Protein 4CD8 (pdb70)

Nearest PDB structures (foldseek):
  4cd8-assembly1_A  TM=1.003E+00  e=3.237E-70  Alicyclobacillus acidocaldarius
  7dv7-assembly1_A  TM=9.757E-01  e=8.676E-42  Bacillus sp. N16-5
  7dvj-assembly1_A  TM=9.758E-01  e=9.768E-42  Bacillus sp. N16-5
  5ylh-assembly2_B  TM=9.716E-01  e=4.429E-38  Amphibacillus xylanus NBRC 15112
  5yli-assembly2_A  TM=9.722E-01  e=1.632E-37  Amphibacillus xylanus NBRC 15112

Foldseek 3Di:
DQLVPAFFLAAEEAPQAAAPLLVDPLLLVLLVVRLVALGQAYEDHHAWEDADLLALDTHDAPPGHYHLVSVLVSLVSCVVSNHAYEYHYEYAYPVGPGQQPRDYPACDDCPHSHLNVNLVNLLVVQLVVLLSCAVSVHQEYESYAANNVNQVVPVSVLVSLVSSVVRHPHFYEYEHEPVCLQPRDNRVSGQEYEYQNLAALVCQQVCQVVQVVSLVVSVHAYEYLEYFAWQFPPGSRPRVDFPDDGDRHLVSRLSNLVSNLVRHDPDSSYRYDHYDHGHSRHDPLVCVSVGGGRDCRNGVNSVVSSVSSVVSD

Sequence (313 aa):
SAAFDLGFIRGMTFGFVGQHGTWGTDEARASMRALAEQPFNWVTLAFAGLMEHHPGDPAIAYGPPVTVSDDEIASMAELAHALGLKVCLKPTVNCRDGTWRGEIRFEKEHGPDLEESWEAWFGSYSDMMAHYAHVAKRTGCEMFCVVGCEMTTAEPHEEAMWRETIARVRTEYDGLVTYNCNHGREEHVRFWDAVDLISSSAYYPIDRWRDRVPVLREVAEAHEKPLFFMEVGCPSRRSGSGACPWDYRHPGAVCLDEQARFYEAMFAAMPDEPWFKGYMLWEWPWKLYPREAASEDGSYCIYGKPAEDVVARAFSAIA

CATH classification: 3.20.20.80

Organism: NCBI:txid405212

Secondary structure (DSSP, 8-state):
--TT-PPEEEEEESTT-BTTSTTSHHHHHHHHHHHTSS-SEEEEEEEEEESSTT---EE-STTTBPPHHHHHHHHHHHHHTT-EEEEEEEEEETT---GGG---SBS--TTSSBHHHHHHHHHHHHHHHHHHHHHTT-SEEEEEES-TTTTT-HHHHHHHHHHHHHH--SEEEEEEETT-TTT-S-GGGSSEEEEE----GGGHHHHHHHHHHHHHHHTS-EEEEEE---SBTTGGGSTT-TT----B-HHHHHHHHHHHHHHS---TTEEEEEEEEE-SSPPPGGGGGG--SS--TTSHHHHHHHHHHHHH-

B-factor: mean 22.51, std 8.27, range [10.95, 76.87]

Structure (mmCIF, N/CA/C/O backbone):
data_4CD8
#
_entry.id   4CD8
#
_cell.length_a   43.820
_cell.length_b   75.890
_cell.length_c   91.480
_cell.angle_alpha   90.00
_cell.angle_beta   90.00
_cell.angle_gamma   90.00
#
_symmetry.space_group_name_H-M   'P 21 21 21'
#
loop_
_entity.id
_entity.type
_entity.pdbx_description
1 polymer ENDO-BETA-1,4-MANNANASE
2 non-polymer (5R,6R,7S,8R)-5-(HYDROXYMETHYL)-5,6,7,8-TETRAHYDROIMIDAZO[1,2-A]PYRIDINE-6,7,8-TRIOL
3 non-polymer beta-D-mannopyranose
4 water water
#
loop_
_atom_site.group_PDB
_atom_site.id
_atom_site.type_symbol
_atom_site.label_atom_id
_atom_site.label_alt_id
_atom_site.label_comp_id
_atom_site.label_asym_id
_atom_site.label_entity_id
_atom_site.label_seq_id
_atom_site.pdbx_PDB_ins_code
_atom_site.Cartn_x
_atom_site.Cartn_y
_atom_site.Cartn_z
_atom_site.occupancy
_atom_site.B_iso_or_equiv
_atom_site.auth_seq_id
_atom_site.auth_comp_id
_atom_site.auth_asym_id
_atom_site.auth_atom_id
_atom_site.pdbx_PDB_model_num
ATOM 1 N N . SER A 1 6 ? -12.417 -12.119 -22.592 1.00 37.60 6 SER A N 1
ATOM 2 C CA . SER A 1 6 ? -11.282 -11.895 -21.641 1.00 44.10 6 SER A CA 1
ATOM 3 C C . SER A 1 6 ? -9.993 -12.370 -22.291 1.00 45.57 6 SER A C 1
ATOM 4 O O . SER A 1 6 ? -9.140 -11.564 -22.679 1.00 37.05 6 SER A O 1
ATOM 7 N N A ALA A 1 7 ? -9.874 -13.699 -22.384 0.50 50.75 7 ALA A N 1
ATOM 8 N N B ALA A 1 7 ? -9.865 -13.688 -22.424 0.50 54.97 7 ALA A N 1
ATOM 9 C CA A ALA A 1 7 ? -8.757 -14.372 -23.030 0.50 37.52 7 ALA A CA 1
ATOM 10 C CA B ALA A 1 7 ? -8.711 -14.285 -23.064 0.50 45.82 7 ALA A CA 1
ATOM 11 C C A ALA A 1 7 ? -9.015 -14.482 -24.523 0.50 30.18 7 ALA A C 1
ATOM 12 C C B ALA A 1 7 ? -9.087 -14.985 -24.359 0.50 46.07 7 ALA A C 1
ATOM 13 O O A ALA A 1 7 ? -8.118 -14.274 -25.326 0.50 24.64 7 ALA A O 1
ATOM 14 O O B ALA A 1 7 ? -8.351 -15.841 -24.805 0.50 59.04 7 ALA A O 1
ATOM 17 N N . PHE A 1 8 ? -10.260 -14.716 -24.912 1.00 44.76 8 PHE A N 1
ATOM 18 C CA . PHE A 1 8 ? -10.531 -15.062 -26.304 1.00 47.86 8 PHE A CA 1
ATOM 19 C C . PHE A 1 8 ? -10.295 -13.832 -27.194 1.00 48.59 8 PHE A C 1
ATOM 20 O O . PHE A 1 8 ? -9.764 -13.959 -28.302 1.00 53.56 8 PHE A O 1
ATOM 22 N N . ASP A 1 9 ? -10.648 -12.648 -26.681 1.00 44.58 9 ASP A N 1
ATOM 23 C CA . ASP A 1 9 ? -10.480 -11.387 -27.413 1.00 37.27 9 ASP A CA 1
ATOM 24 C C . ASP A 1 9 ? -9.407 -10.489 -26.799 1.00 34.10 9 ASP A C 1
ATOM 25 O O . ASP A 1 9 ? -9.366 -9.284 -27.033 1.00 28.50 9 ASP A O 1
ATOM 30 N N . LEU A 1 10 ? -8.544 -11.084 -25.989 1.00 28.29 10 LEU A N 1
ATOM 31 C CA . LEU A 1 10 ? -7.271 -10.439 -25.666 1.00 27.91 10 LEU A CA 1
ATOM 32 C C . LEU A 1 10 ? -6.672 -9.915 -26.960 1.00 22.66 10 LEU A C 1
ATOM 33 O O . LEU A 1 10 ? -6.659 -10.633 -27.961 1.00 24.22 10 LEU A O 1
ATOM 38 N N . GLY A 1 11 ? -6.137 -8.687 -26.930 1.00 18.14 11 GLY A N 1
ATOM 39 C CA . GLY A 1 11 ? -5.449 -8.159 -28.087 1.00 19.69 11 GLY A CA 1
ATOM 40 C C . GLY A 1 11 ? -4.160 -8.935 -28.364 1.00 20.16 11 GLY A C 1
ATOM 41 O O . GLY A 1 11 ? -3.462 -9.359 -27.459 1.00 19.95 11 GLY A O 1
ATOM 42 N N . PHE A 1 12 ? -3.848 -9.094 -29.626 1.00 18.60 12 PHE A N 1
ATOM 43 C CA . PHE A 1 12 ? -2.673 -9.854 -30.048 1.00 20.42 12 PHE A CA 1
ATOM 44 C C . PHE A 1 12 ? -1.461 -9.269 -29.392 1.00 17.03 12 PHE A C 1
ATOM 45 O O . PHE A 1 12 ? -1.310 -8.044 -29.373 1.00 20.04 12 PHE A O 1
ATOM 53 N N . ILE A 1 13 ? -0.620 -10.151 -28.821 1.00 18.46 13 ILE A N 1
ATOM 54 C CA . ILE A 1 13 ? 0.510 -9.749 -27.993 1.00 16.66 13 ILE A CA 1
ATOM 55 C C . ILE A 1 13 ? 1.752 -9.493 -28.851 1.00 16.09 13 ILE A C 1
ATOM 56 O O . ILE A 1 13 ? 2.192 -10.364 -29.627 1.00 16.92 13 ILE A O 1
ATOM 61 N N . ARG A 1 14 ? 2.242 -8.263 -28.712 1.00 16.38 14 ARG A N 1
ATOM 62 C CA . ARG A 1 14 ? 3.467 -7.801 -29.326 1.00 15.86 14 ARG A CA 1
ATOM 63 C C . ARG A 1 14 ? 4.377 -7.392 -28.172 1.00 13.56 14 ARG A C 1
ATOM 64 O O . ARG A 1 14 ? 4.351 -6.239 -27.745 1.00 15.48 14 ARG A O 1
ATOM 72 N N . GLY A 1 15 ? 5.134 -8.353 -27.625 1.00 15.13 15 GLY A N 1
ATOM 73 C CA . GLY A 1 15 ? 5.744 -8.123 -26.330 1.00 14.60 15 GLY A CA 1
ATOM 74 C C . GLY A 1 15 ? 7.219 -8.365 -26.281 1.00 15.01 15 GLY A C 1
ATOM 75 O O . GLY A 1 15 ? 7.791 -8.919 -27.204 1.00 16.92 15 GLY A O 1
ATOM 76 N N . MET A 1 16 ? 7.791 -7.974 -25.144 1.00 14.95 16 MET A N 1
ATOM 77 C CA . MET A 1 16 ? 9.215 -8.081 -24.932 1.00 14.99 16 MET A CA 1
ATOM 78 C C . MET A 1 16 ? 9.482 -8.358 -23.475 1.00 14.28 16 MET A C 1
ATOM 79 O O . MET A 1 16 ? 8.918 -7.713 -22.601 1.00 15.81 16 MET A O 1
ATOM 84 N N . THR A 1 17 ? 10.362 -9.312 -23.216 1.00 13.83 17 THR A N 1
ATOM 85 C CA . THR A 1 17 ? 10.786 -9.587 -21.859 1.00 13.97 17 THR A CA 1
ATOM 86 C C . THR A 1 17 ? 11.933 -8.648 -21.477 1.00 13.75 17 THR A C 1
ATOM 87 O O . THR A 1 17 ? 12.857 -8.448 -22.271 1.00 16.94 17 THR A O 1
ATOM 91 N N . PHE A 1 18 ? 11.859 -8.134 -20.259 1.00 13.91 18 PHE A N 1
ATOM 92 C CA . PHE A 1 18 ? 12.745 -7.104 -19.733 1.00 14.90 18 PHE A CA 1
ATOM 93 C C . PHE A 1 18 ? 13.408 -7.514 -18.432 1.00 15.74 18 PHE A C 1
ATOM 94 O O . PHE A 1 18 ? 12.772 -7.993 -17.497 1.00 14.65 18 PHE A O 1
ATOM 102 N N . GLY A 1 19 ? 14.725 -7.318 -18.371 1.00 17.44 19 GLY A N 1
ATOM 103 C CA . GLY A 1 19 ? 15.418 -7.231 -17.079 1.00 18.15 19 GLY A CA 1
ATOM 104 C C . GLY A 1 19 ? 15.884 -8.510 -16.418 1.00 17.22 19 GLY A C 1
ATOM 105 O O . GLY A 1 19 ? 16.363 -8.482 -15.271 1.00 17.77 19 GLY A O 1
ATOM 106 N N . PHE A 1 20 ? 15.755 -9.636 -17.107 1.00 16.01 20 PHE A N 1
ATOM 107 C CA . PHE A 1 20 ? 16.207 -10.940 -16.549 1.00 16.90 20 PHE A CA 1
ATOM 108 C C . PHE A 1 20 ? 17.712 -10.861 -16.291 1.00 18.57 20 PHE A C 1
ATOM 109 O O . PHE A 1 20 ? 18.429 -10.290 -17.101 1.00 18.39 20 PHE A O 1
ATOM 117 N N . VAL A 1 21 ? 18.210 -11.422 -15.198 1.00 17.33 21 VAL A N 1
ATOM 118 C CA . VAL A 1 21 ? 17.569 -12.265 -14.178 1.00 18.87 21 VAL A CA 1
ATOM 119 C C . VAL A 1 21 ? 16.991 -11.501 -13.004 1.00 17.03 21 VAL A C 1
ATOM 120 O O . VAL A 1 21 ? 16.591 -12.102 -11.993 1.00 17.58 21 VAL A O 1
ATOM 124 N N . GLY A 1 22 ? 16.962 -10.188 -13.103 1.00 19.25 22 GLY A N 1
ATOM 125 C CA . GLY A 1 22 ? 16.431 -9.371 -12.049 1.00 19.17 22 GLY A CA 1
ATOM 126 C C . GLY A 1 22 ? 17.202 -9.485 -10.758 1.00 19.15 22 GLY A C 1
ATOM 127 O O . GLY A 1 22 ? 16.633 -9.732 -9.684 1.00 18.41 22 GLY A O 1
ATOM 128 N N . GLN A 1 23 ? 18.513 -9.284 -10.866 1.00 20.81 23 GLN A N 1
ATOM 129 C CA . GLN A 1 23 ? 19.365 -9.222 -9.700 1.00 20.66 23 GLN A CA 1
ATOM 130 C C . GLN A 1 23 ? 19.018 -7.994 -8.912 1.00 17.09 23 GLN A C 1
ATOM 131 O O . GLN A 1 23 ? 18.695 -6.922 -9.489 1.00 20.84 23 GLN A O 1
ATOM 137 N N . HIS A 1 24 ? 19.101 -8.143 -7.590 1.00 19.22 24 HIS A N 1
ATOM 138 C CA . HIS A 1 24 ? 18.792 -7.080 -6.670 1.00 19.85 24 HIS A CA 1
ATOM 139 C C . HIS A 1 24 ? 19.470 -5.767 -7.060 1.00 20.31 24 HIS A C 1
ATOM 140 O O . HIS A 1 24 ? 20.690 -5.720 -7.277 1.00 22.26 24 HIS A O 1
ATOM 147 N N . GLY A 1 25 ? 18.679 -4.699 -7.074 1.00 22.12 25 GLY A N 1
ATOM 148 C CA . GLY A 1 25 ? 19.153 -3.334 -7.363 1.00 19.17 25 GLY A CA 1
ATOM 149 C C . GLY A 1 25 ? 19.246 -2.954 -8.826 1.00 21.63 25 GLY A C 1
ATOM 150 O O . GLY A 1 25 ? 19.360 -1.785 -9.136 1.00 23.69 25 GLY A O 1
ATOM 151 N N . THR A 1 26 ? 19.231 -3.919 -9.737 1.00 18.61 26 THR A N 1
ATOM 152 C CA . THR A 1 26 ? 19.469 -3.581 -11.137 1.00 18.51 26 THR A CA 1
ATOM 153 C C . THR A 1 26 ? 18.326 -2.800 -11.800 1.0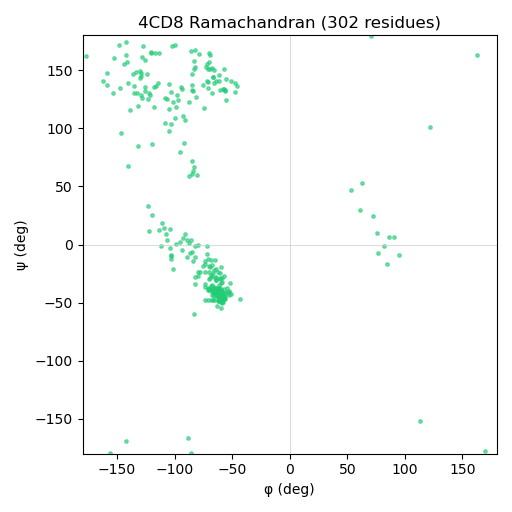0 21.37 26 THR A C 1
ATOM 154 O O . THR A 1 26 ? 18.555 -2.017 -12.722 1.00 24.20 26 THR A O 1
ATOM 158 N N . TRP A 1 27 ? 17.105 -3.023 -11.339 1.00 20.21 27 TRP A N 1
ATOM 159 C CA . TRP A 1 27 ? 15.962 -2.333 -11.931 1.00 19.96 27 TRP A CA 1
ATOM 160 C C . TRP A 1 27 ? 15.716 -0.922 -11.362 1.00 19.00 27 TRP A C 1
ATOM 161 O O . TRP A 1 27 ? 14.998 -0.115 -11.955 1.00 19.66 27 TRP A O 1
ATOM 172 N N . GLY A 1 28 ? 16.353 -0.613 -10.234 1.00 16.38 28 GLY A N 1
ATOM 173 C CA . GLY A 1 28 ? 16.284 0.730 -9.690 1.00 22.12 28 GLY A CA 1
ATOM 174 C C . GLY A 1 28 ? 17.319 1.697 -10.252 1.00 21.22 28 GLY A C 1
ATOM 175 O O . GLY A 1 28 ? 17.376 2.820 -9.863 1.00 34.58 28 GLY A O 1
ATOM 176 N N . THR A 1 29 ? 18.103 1.256 -11.216 1.00 22.50 29 THR A N 1
ATOM 177 C CA . THR A 1 29 ? 19.126 2.087 -11.796 1.00 21.32 29 THR A CA 1
ATOM 178 C C . THR A 1 29 ? 18.569 3.009 -12.892 1.00 24.57 29 THR A C 1
ATOM 179 O O . THR A 1 29 ? 17.532 2.755 -13.496 1.00 21.41 29 THR A O 1
ATOM 183 N N . ASP A 1 30 ? 19.322 4.084 -13.135 1.00 22.77 30 ASP A N 1
ATOM 184 C CA . ASP A 1 30 ? 19.066 4.997 -14.244 1.00 30.38 30 ASP A CA 1
ATOM 185 C C . ASP A 1 30 ? 19.084 4.247 -15.557 1.00 25.25 30 ASP A C 1
ATOM 186 O O . ASP A 1 30 ? 18.288 4.532 -16.442 1.00 25.51 30 ASP A O 1
ATOM 191 N N . GLU A 1 31 ? 19.998 3.283 -15.652 1.00 20.75 31 GLU A N 1
ATOM 192 C CA . GLU A 1 31 ? 20.174 2.493 -16.863 1.00 28.80 31 GLU A CA 1
ATOM 193 C C . GLU A 1 31 ? 18.899 1.736 -17.163 1.00 22.86 31 GLU A C 1
ATOM 194 O O . GLU A 1 31 ? 18.430 1.717 -18.307 1.00 22.23 31 GLU A O 1
ATOM 200 N N . ALA A 1 32 ? 18.346 1.120 -16.129 1.00 22.37 32 ALA A N 1
ATOM 201 C CA . ALA A 1 32 ? 17.104 0.327 -16.275 1.00 18.40 32 ALA A CA 1
ATOM 202 C C . ALA A 1 32 ? 15.955 1.192 -16.774 1.00 20.93 32 ALA A C 1
ATOM 203 O O . ALA A 1 32 ? 15.212 0.780 -17.650 1.00 19.19 32 ALA A O 1
ATOM 205 N N . ARG A 1 33 ? 15.835 2.382 -16.219 1.00 19.69 33 ARG A N 1
ATOM 206 C CA . ARG A 1 33 ? 14.762 3.296 -16.605 1.00 23.92 33 ARG A CA 1
ATOM 207 C C . ARG A 1 33 ? 14.945 3.762 -18.020 1.00 19.17 33 ARG A C 1
ATOM 208 O O . ARG A 1 33 ? 13.996 3.793 -18.779 1.00 21.08 33 ARG A O 1
ATOM 216 N N . ALA A 1 34 ? 16.179 4.040 -18.432 1.00 20.99 34 ALA A N 1
ATOM 217 C CA . ALA A 1 34 ? 16.438 4.390 -19.805 1.00 19.48 34 ALA A CA 1
ATOM 218 C C . ALA A 1 34 ? 16.151 3.223 -20.760 1.00 16.48 34 ALA A C 1
ATOM 219 O O . ALA A 1 34 ? 15.599 3.413 -21.860 1.00 19.83 34 ALA A O 1
ATOM 221 N N . SER A 1 35 ? 16.518 2.016 -20.353 1.00 17.74 35 SER A N 1
ATOM 222 C CA . SER A 1 35 ? 16.313 0.848 -21.189 1.00 19.33 35 SER A CA 1
ATOM 223 C C . SER A 1 35 ? 14.833 0.614 -21.412 1.00 18.71 35 SER A C 1
ATOM 224 O O . SER A 1 35 ? 14.405 0.332 -22.541 1.00 17.78 35 SER A O 1
ATOM 227 N N . MET A 1 36 ? 14.069 0.749 -20.336 1.00 15.70 36 MET A N 1
ATOM 228 C CA . MET A 1 36 ? 12.584 0.619 -20.427 1.00 17.28 36 MET A CA 1
ATOM 229 C C . MET A 1 36 ? 11.978 1.655 -21.352 1.00 15.88 36 MET A C 1
ATOM 230 O O . MET A 1 36 ? 11.060 1.327 -22.136 1.00 16.47 36 MET A O 1
ATOM 235 N N . ARG A 1 37 ? 12.434 2.903 -21.249 1.00 17.86 37 ARG A N 1
ATOM 236 C CA . ARG A 1 37 ? 11.969 3.925 -22.166 1.00 17.73 37 ARG A CA 1
ATOM 237 C C . ARG A 1 37 ? 12.259 3.555 -23.648 1.00 18.43 37 ARG A C 1
ATOM 238 O O . ARG A 1 37 ? 11.387 3.716 -24.517 1.00 20.10 37 ARG A O 1
ATOM 246 N N . ALA A 1 38 ? 13.452 3.019 -23.934 1.00 18.73 38 ALA A N 1
ATOM 247 C CA . ALA A 1 38 ? 13.742 2.570 -25.286 1.00 17.85 38 ALA A CA 1
ATOM 248 C C . ALA A 1 38 ? 12.842 1.424 -25.695 1.00 16.37 38 ALA A C 1
ATOM 249 O O . ALA A 1 38 ? 12.311 1.371 -26.832 1.00 18.39 38 ALA A O 1
ATOM 251 N N . LEU A 1 39 ? 12.618 0.498 -24.776 1.00 17.23 39 LEU A N 1
ATOM 252 C CA . LEU A 1 39 ? 11.729 -0.634 -25.069 1.00 17.82 39 LEU A CA 1
ATOM 253 C C . LEU A 1 39 ? 10.346 -0.114 -25.487 1.00 17.05 39 LEU A C 1
ATOM 254 O O . LEU A 1 39 ? 9.768 -0.615 -26.452 1.00 17.37 39 LEU A O 1
ATOM 259 N N . ALA A 1 40 ? 9.832 0.883 -24.762 1.00 16.99 40 ALA A N 1
ATOM 260 C CA . ALA A 1 40 ? 8.465 1.376 -25.032 1.00 18.76 40 ALA A CA 1
ATOM 261 C C . ALA A 1 40 ? 8.361 2.167 -26.355 1.00 18.62 40 ALA A C 1
ATOM 262 O O . ALA A 1 40 ? 7.242 2.409 -26.853 1.00 22.38 40 ALA A O 1
ATOM 264 N N . GLU A 1 41 ? 9.499 2.535 -26.964 1.00 19.33 41 GLU A N 1
ATOM 265 C CA . GLU A 1 41 ? 9.460 3.163 -28.282 1.00 26.04 41 GLU A CA 1
ATOM 266 C C . GLU A 1 41 ? 9.338 2.171 -29.460 1.00 20.30 41 GLU A C 1
ATOM 267 O O . GLU A 1 41 ? 9.098 2.584 -30.600 1.00 23.05 41 GLU A O 1
ATOM 273 N N . GLN A 1 42 ? 9.498 0.882 -29.167 1.00 17.75 42 GLN A N 1
ATOM 274 C CA . GLN A 1 42 ? 9.310 -0.189 -30.131 1.00 19.76 42 GLN A CA 1
ATOM 275 C C . GLN A 1 42 ? 7.819 -0.421 -30.267 1.00 19.23 42 GLN A C 1
ATOM 276 O O . GLN A 1 42 ? 7.063 0.006 -29.390 1.00 20.01 42 GLN A O 1
ATOM 282 N N . PRO A 1 43 ? 7.403 -1.124 -31.315 1.00 18.35 43 PRO A N 1
ATOM 283 C CA . PRO A 1 43 ? 5.951 -1.387 -31.547 1.00 20.22 43 PRO A CA 1
ATOM 284 C C . PRO A 1 43 ? 5.427 -2.551 -30.680 1.00 18.25 43 PRO A C 1
ATOM 285 O O . PRO A 1 43 ? 4.891 -3.562 -31.171 1.00 20.35 43 PRO A O 1
ATOM 289 N N . PHE A 1 44 ? 5.551 -2.358 -29.371 1.00 17.50 44 PHE A N 1
ATOM 290 C CA . PHE A 1 44 ? 5.163 -3.363 -28.395 1.00 18.64 44 PHE A CA 1
ATOM 291 C C . PHE A 1 44 ? 4.001 -2.860 -27.572 1.00 16.19 44 PHE A C 1
ATOM 292 O O . PHE A 1 44 ? 3.955 -1.699 -27.198 1.00 18.62 44 PHE A O 1
ATOM 300 N N . ASN A 1 45 ? 3.061 -3.755 -27.314 1.00 16.41 45 ASN A N 1
ATOM 301 C CA . ASN A 1 45 ? 1.999 -3.450 -26.391 1.00 15.54 45 ASN A CA 1
ATOM 302 C C . ASN A 1 45 ? 2.149 -4.096 -25.007 1.00 15.72 45 ASN A C 1
ATOM 303 O O . ASN A 1 45 ? 1.416 -3.743 -24.080 1.00 16.10 45 ASN A O 1
ATOM 308 N N . TRP A 1 46 ? 3.125 -5.004 -24.858 1.00 15.99 46 TRP A N 1
ATOM 309 C CA . TRP A 1 46 ? 3.358 -5.731 -23.616 1.00 14.67 46 TRP A CA 1
ATOM 310 C C . TRP A 1 46 ? 4.861 -5.730 -23.267 1.00 13.82 46 TRP A C 1
ATOM 311 O O . TRP A 1 46 ? 5.720 -5.819 -24.136 1.00 15.63 46 TRP A O 1
ATOM 322 N N . VAL A 1 47 ? 5.126 -5.750 -21.973 1.00 13.67 47 VAL A N 1
ATOM 323 C CA . VAL A 1 47 ? 6.456 -6.083 -21.431 1.00 11.32 47 VAL A CA 1
ATOM 324 C C . VAL A 1 47 ? 6.277 -7.137 -20.364 1.00 13.99 47 VAL A C 1
ATOM 325 O O . VAL A 1 47 ? 5.288 -7.091 -19.614 1.00 14.78 47 VAL A O 1
ATOM 329 N N . THR A 1 48 ? 7.224 -8.075 -20.273 1.00 14.36 48 THR A N 1
ATOM 330 C CA . THR A 1 48 ? 7.250 -9.011 -19.191 1.00 14.20 48 THR A CA 1
ATOM 331 C C . THR A 1 48 ? 8.408 -8.654 -18.278 1.00 11.88 48 THR A C 1
ATOM 332 O O . THR A 1 48 ? 9.588 -8.532 -18.755 1.00 13.98 48 THR A O 1
ATOM 336 N N . LEU A 1 49 ? 8.121 -8.475 -17.006 1.00 12.11 49 LEU A N 1
ATOM 337 C CA . LEU A 1 49 ? 9.178 -8.250 -16.016 1.00 11.71 49 LEU A CA 1
ATOM 338 C C . LEU A 1 49 ? 9.517 -9.621 -15.471 1.00 13.41 49 LEU A C 1
ATOM 339 O O . LEU A 1 49 ? 8.747 -10.219 -14.726 1.00 13.38 49 LEU A O 1
ATOM 344 N N . ALA A 1 50 ? 10.727 -10.102 -15.811 1.00 16.03 50 ALA A N 1
ATOM 345 C CA . ALA A 1 50 ? 11.126 -11.456 -15.490 1.00 14.60 50 ALA A CA 1
ATOM 346 C C . ALA A 1 50 ? 12.303 -11.433 -14.541 1.00 15.48 50 ALA A C 1
ATOM 347 O O . ALA A 1 50 ? 13.263 -10.693 -14.772 1.00 16.24 50 ALA A O 1
ATOM 349 N N . PHE A 1 51 ? 12.241 -12.301 -13.535 1.00 14.35 51 PHE A N 1
ATOM 350 C CA . PHE A 1 51 ? 13.348 -12.440 -12.599 1.00 13.11 51 PHE A CA 1
ATOM 351 C C . PHE A 1 51 ? 13.387 -13.818 -11.999 1.00 16.44 51 PHE A C 1
ATOM 352 O O . PHE A 1 51 ? 12.420 -14.530 -12.037 1.00 15.77 51 PHE A O 1
ATOM 360 N N . ALA A 1 52 ? 14.542 -14.203 -11.460 1.00 16.87 52 ALA A N 1
ATOM 361 C CA . ALA A 1 52 ? 14.734 -15.542 -10.910 1.00 16.98 52 ALA A CA 1
ATOM 362 C C . ALA A 1 52 ? 15.172 -15.554 -9.480 1.00 18.77 52 ALA A C 1
ATOM 363 O O . ALA A 1 52 ? 16.198 -14.951 -9.131 1.00 19.82 52 ALA A O 1
ATOM 365 N N . GLY A 1 53 ? 14.407 -16.258 -8.663 1.00 15.48 53 GLY A N 1
ATOM 366 C CA . GLY A 1 53 ? 14.874 -16.739 -7.378 1.00 17.86 53 GLY A CA 1
ATOM 367 C C . GLY A 1 53 ? 15.895 -17.838 -7.580 1.00 17.19 53 GLY A C 1
ATOM 368 O O . GLY A 1 53 ? 16.049 -18.351 -8.689 1.00 19.87 53 GLY A O 1
ATOM 369 N N . LEU A 1 54 ? 16.635 -18.167 -6.520 1.00 19.74 54 LEU A N 1
ATOM 370 C CA . LEU A 1 54 ? 17.722 -19.127 -6.638 1.00 18.89 54 LEU A CA 1
ATOM 371 C C . LEU A 1 54 ? 17.546 -20.310 -5.702 1.00 16.61 54 LEU A C 1
ATOM 372 O O . LEU A 1 54 ? 17.318 -20.159 -4.500 1.00 19.35 54 LEU A O 1
ATOM 377 N N . MET A 1 55 ? 17.692 -21.484 -6.289 1.00 17.31 55 MET A N 1
ATOM 378 C CA . MET A 1 55 ? 17.765 -22.708 -5.560 1.00 20.17 55 MET A CA 1
ATOM 379 C C . MET A 1 55 ? 19.204 -23.032 -5.338 1.00 21.60 55 MET A C 1
ATOM 380 O O . MET A 1 55 ? 20.027 -22.936 -6.248 1.00 21.49 55 MET A O 1
ATOM 385 N N . GLU A 1 56 ? 19.459 -23.435 -4.114 1.00 25.45 56 GLU A N 1
ATOM 386 C CA . GLU A 1 56 ? 20.756 -23.820 -3.667 1.00 28.88 56 GLU A CA 1
ATOM 387 C C . GLU A 1 56 ? 21.242 -25.047 -4.488 1.00 24.81 56 GLU A C 1
ATOM 388 O O . GLU A 1 56 ? 22.376 -25.080 -4.949 1.00 48.26 56 GLU A O 1
ATOM 394 N N A HIS A 1 57 ? 20.387 -26.026 -4.741 0.50 28.90 57 HIS A N 1
ATOM 395 N N B HIS A 1 57 ? 20.319 -26.015 -4.641 0.50 33.20 57 HIS A N 1
ATOM 396 C CA A HIS A 1 57 ? 20.752 -27.106 -5.653 0.50 24.71 57 HIS A CA 1
ATOM 397 C CA B HIS A 1 57 ? 20.572 -27.344 -5.205 0.50 23.23 57 HIS A CA 1
ATOM 398 C C A HIS A 1 57 ? 19.419 -27.641 -6.131 0.50 21.42 57 HIS A C 1
ATOM 399 C C B HIS A 1 57 ? 19.305 -27.807 -5.981 0.50 20.34 57 HIS A C 1
ATOM 400 O O A HIS A 1 57 ? 18.379 -27.291 -5.580 0.50 24.19 57 HIS A O 1
ATOM 401 O O B HIS A 1 57 ? 18.197 -27.577 -5.495 0.50 22.29 57 HIS A O 1
ATOM 414 N N . PRO A 1 58 ? 19.445 -28.484 -7.155 1.00 20.79 58 PRO A N 1
ATOM 415 C CA . PRO A 1 58 ? 18.214 -28.921 -7.845 1.00 18.57 58 PRO A CA 1
ATOM 416 C C . PRO A 1 58 ? 17.403 -29.978 -7.103 1.00 18.97 58 PRO A C 1
ATOM 417 O O . PRO A 1 58 ? 16.249 -30.195 -7.460 1.00 18.22 58 PRO A O 1
ATOM 421 N N . GLY A 1 59 ? 17.963 -30.572 -6.058 1.00 18.38 59 GLY A N 1
ATOM 422 C CA . GLY A 1 59 ? 17.269 -31.460 -5.148 1.00 17.00 59 GLY A CA 1
ATOM 423 C C . GLY A 1 59 ? 17.038 -30.888 -3.759 1.00 17.48 59 GLY A C 1
ATOM 424 O O . GLY A 1 59 ? 16.693 -31.631 -2.847 1.00 19.82 59 GLY A O 1
ATOM 425 N N . ASP A 1 60 ? 17.225 -29.569 -3.604 1.00 19.20 60 ASP A N 1
ATOM 426 C CA . ASP A 1 60 ? 16.956 -28.858 -2.331 1.00 19.62 60 ASP A CA 1
ATOM 427 C C . ASP A 1 60 ? 15.660 -28.012 -2.491 1.00 18.21 60 ASP A C 1
ATOM 428 O O . ASP A 1 60 ? 15.527 -27.247 -3.441 1.00 18.22 60 ASP A O 1
ATOM 433 N N . PRO A 1 61 ? 14.672 -28.201 -1.590 1.00 18.36 61 PRO A N 1
ATOM 434 C CA . PRO A 1 61 ? 13.424 -27.455 -1.784 1.00 18.48 61 PRO A CA 1
ATOM 435 C C . PRO A 1 61 ? 13.487 -25.947 -1.502 1.00 18.06 61 PRO A C 1
ATOM 436 O O . PRO A 1 61 ? 12.512 -25.226 -1.740 1.00 23.10 61 PRO A O 1
ATOM 440 N N . ALA A 1 62 ? 14.605 -25.471 -0.958 1.00 18.39 62 ALA A N 1
ATOM 441 C CA . ALA A 1 62 ? 14.754 -24.065 -0.602 1.00 17.82 62 ALA A CA 1
ATOM 442 C C . ALA A 1 62 ? 14.868 -23.197 -1.821 1.00 16.37 62 ALA A C 1
ATOM 443 O O . ALA A 1 62 ? 15.570 -23.537 -2.769 1.00 20.40 62 ALA A O 1
ATOM 445 N N . ILE A 1 63 ? 14.212 -22.045 -1.764 1.00 17.49 63 ILE A N 1
ATOM 446 C CA . ILE A 1 63 ? 14.301 -21.013 -2.773 1.00 16.91 63 ILE A CA 1
ATOM 447 C C . ILE A 1 63 ? 14.612 -19.645 -2.138 1.00 17.00 63 ILE A C 1
ATOM 448 O O . ILE A 1 63 ? 13.947 -19.180 -1.198 1.00 18.95 63 ILE A O 1
ATOM 453 N N . ALA A 1 64 ? 15.637 -19.002 -2.686 1.00 17.59 64 ALA A N 1
ATOM 454 C CA . ALA A 1 64 ? 16.046 -17.671 -2.254 1.00 18.40 64 ALA A CA 1
ATOM 455 C C . ALA A 1 64 ? 15.492 -16.627 -3.197 1.00 19.04 64 ALA A C 1
ATOM 456 O O . ALA A 1 64 ? 15.803 -16.609 -4.385 1.00 20.70 64 ALA A O 1
ATOM 458 N N . TYR A 1 65 ? 14.660 -15.740 -2.667 1.00 19.94 65 TYR A N 1
ATOM 459 C CA . TYR A 1 65 ? 14.157 -14.621 -3.458 1.00 18.58 65 TYR A CA 1
ATOM 460 C C . TYR A 1 65 ? 13.915 -13.401 -2.580 1.00 18.40 65 TYR A C 1
ATOM 461 O O . TYR A 1 65 ? 13.976 -13.491 -1.341 1.00 21.66 65 TYR A O 1
ATOM 470 N N . GLY A 1 66 ? 13.618 -12.279 -3.224 1.00 20.03 66 GLY A N 1
ATOM 471 C CA . GLY A 1 66 ? 13.662 -10.997 -2.565 1.00 15.73 66 GLY A CA 1
ATOM 472 C C . GLY A 1 66 ? 15.115 -10.614 -2.290 1.00 20.53 66 GLY A C 1
ATOM 473 O O . GLY A 1 66 ? 16.031 -11.322 -2.682 1.00 21.07 66 GLY A O 1
ATOM 474 N N . PRO A 1 67 ? 15.311 -9.447 -1.696 1.00 20.47 67 PRO A N 1
ATOM 475 C CA . PRO A 1 67 ? 16.642 -8.967 -1.330 1.00 19.77 67 PRO A CA 1
ATOM 476 C C . PRO A 1 67 ? 17.292 -10.009 -0.455 1.00 18.80 67 PRO A C 1
ATOM 477 O O . PRO A 1 67 ? 16.633 -10.600 0.364 1.00 21.43 67 PRO A O 1
ATOM 481 N N . PRO A 1 68 ? 18.595 -10.230 -0.612 1.00 19.90 68 PRO A N 1
ATOM 482 C CA . PRO A 1 68 ? 19.545 -9.564 -1.475 1.00 19.18 68 PRO A CA 1
ATOM 483 C C . PRO A 1 68 ? 19.735 -10.213 -2.852 1.00 20.22 68 PRO A C 1
ATOM 484 O O . PRO A 1 68 ? 20.615 -9.797 -3.623 1.00 22.78 68 PRO A O 1
ATOM 488 N N . VAL A 1 69 ? 18.937 -11.234 -3.157 1.00 18.96 69 VAL A N 1
ATOM 489 C CA . VAL A 1 69 ? 19.108 -12.010 -4.368 1.00 20.23 69 VAL A CA 1
ATOM 490 C C . VAL A 1 69 ? 18.444 -11.327 -5.545 1.00 19.76 69 VAL A C 1
ATOM 491 O O . VAL A 1 69 ? 19.109 -10.944 -6.515 1.00 22.06 69 VAL A O 1
ATOM 495 N N . THR A 1 70 ? 17.133 -11.132 -5.437 1.00 20.83 70 THR A N 1
ATOM 496 C CA . THR A 1 70 ? 16.384 -10.553 -6.548 1.00 17.27 70 THR A CA 1
ATOM 497 C C . THR A 1 70 ? 16.051 -9.072 -6.323 1.00 17.28 70 THR A C 1
ATOM 498 O O . THR A 1 70 ? 16.179 -8.538 -5.216 1.00 18.73 70 THR A O 1
ATOM 502 N N . VAL A 1 71 ? 15.541 -8.455 -7.386 1.00 19.57 71 VAL A N 1
ATOM 503 C CA . VAL A 1 71 ? 14.905 -7.157 -7.298 1.00 19.19 71 VAL A CA 1
ATOM 504 C C . VAL A 1 71 ? 13.907 -7.151 -6.125 1.00 15.13 71 VAL A C 1
ATOM 505 O O . VAL A 1 71 ? 13.259 -8.129 -5.843 1.00 19.31 71 VAL A O 1
ATOM 509 N N . SER A 1 72 ? 13.889 -6.053 -5.400 1.00 17.25 72 SER A N 1
ATOM 510 C CA . SER A 1 72 ? 12.951 -5.855 -4.323 1.00 17.21 72 SER A CA 1
ATOM 511 C C . SER A 1 72 ? 11.543 -5.676 -4.845 1.00 18.87 72 SER A C 1
ATOM 512 O O . SER A 1 72 ? 11.335 -5.354 -6.021 1.00 17.55 72 SER A O 1
ATOM 515 N N . ASP A 1 73 ? 10.577 -5.846 -3.944 1.00 16.79 73 ASP A N 1
ATOM 516 C CA . ASP A 1 73 ? 9.195 -5.560 -4.322 1.00 18.16 73 ASP A CA 1
ATOM 517 C C . ASP A 1 73 ? 9.068 -4.094 -4.858 1.00 17.35 73 ASP A C 1
ATOM 518 O O . ASP A 1 73 ? 8.323 -3.816 -5.812 1.00 20.28 73 ASP A O 1
ATOM 523 N N . ASP A 1 74 ? 9.743 -3.145 -4.220 1.00 18.87 74 ASP A N 1
ATOM 524 C CA . ASP A 1 74 ? 9.720 -1.744 -4.675 1.00 20.03 74 ASP A CA 1
ATOM 525 C C . ASP A 1 74 ? 10.317 -1.555 -6.067 1.00 18.36 74 ASP A C 1
ATOM 526 O O . ASP A 1 74 ? 9.831 -0.736 -6.850 1.00 20.24 74 ASP A O 1
ATOM 531 N N . GLU A 1 75 ? 11.381 -2.300 -6.371 1.00 17.78 75 GLU A N 1
ATOM 532 C CA . GLU A 1 75 ? 11.965 -2.271 -7.718 1.00 18.18 75 GLU A CA 1
ATOM 533 C C . GLU A 1 75 ? 10.974 -2.786 -8.753 1.00 16.60 75 GLU A C 1
ATOM 534 O O . GLU A 1 75 ? 10.879 -2.231 -9.850 1.00 16.96 75 GLU A O 1
ATOM 540 N N . ILE A 1 76 ? 10.282 -3.874 -8.401 1.00 16.83 76 ILE A N 1
ATOM 541 C CA . ILE A 1 76 ? 9.223 -4.409 -9.273 1.00 15.02 76 ILE A CA 1
ATOM 542 C C . ILE A 1 76 ? 8.128 -3.361 -9.494 1.00 16.99 76 ILE A C 1
ATOM 543 O O . ILE A 1 76 ? 7.737 -3.083 -10.654 1.00 18.00 76 ILE A O 1
ATOM 548 N N . ALA A 1 77 ? 7.652 -2.771 -8.416 1.00 16.40 77 ALA A N 1
ATOM 549 C CA . ALA A 1 77 ? 6.647 -1.724 -8.516 1.00 15.36 77 ALA A CA 1
ATOM 550 C C . ALA A 1 77 ? 7.113 -0.553 -9.349 1.00 18.28 77 ALA A C 1
ATOM 551 O O . ALA A 1 77 ? 6.340 -0.029 -10.143 1.00 20.06 77 ALA A O 1
ATOM 553 N N . SER A 1 78 ? 8.382 -0.146 -9.183 1.00 17.13 78 SER A N 1
ATOM 554 C CA . SER A 1 78 ? 8.902 0.949 -9.966 1.00 19.92 78 SER A CA 1
ATOM 555 C C . SER A 1 78 ? 8.877 0.645 -11.462 1.00 17.95 78 SER A C 1
ATOM 556 O O . SER A 1 78 ? 8.536 1.511 -12.277 1.00 20.00 78 SER A O 1
ATOM 559 N N . MET A 1 79 ? 9.303 -0.554 -11.827 1.00 18.56 79 MET A N 1
ATOM 560 C CA . MET A 1 79 ? 9.351 -0.896 -13.250 1.00 18.24 79 MET A CA 1
ATOM 561 C C . MET A 1 79 ? 7.943 -1.055 -13.798 1.00 18.57 79 MET A C 1
ATOM 562 O O . MET A 1 79 ? 7.666 -0.652 -14.919 1.00 16.55 79 MET A O 1
ATOM 567 N N . ALA A 1 80 ? 7.064 -1.648 -13.018 1.00 16.45 80 ALA A N 1
ATOM 568 C CA . ALA A 1 80 ? 5.687 -1.771 -13.500 1.00 16.37 80 ALA A CA 1
ATOM 569 C C . ALA A 1 80 ? 5.039 -0.406 -13.701 1.00 14.68 80 ALA A C 1
ATOM 570 O O . ALA A 1 80 ? 4.276 -0.189 -14.677 1.00 16.37 80 ALA A O 1
ATOM 572 N N . GLU A 1 81 ? 5.289 0.506 -12.772 1.00 15.30 81 GLU A N 1
ATOM 573 C CA . GLU A 1 81 ? 4.655 1.842 -12.833 1.00 17.85 81 GLU A CA 1
ATOM 574 C C . GLU A 1 81 ? 5.164 2.621 -14.049 1.00 17.16 81 GLU A C 1
ATOM 575 O O . GLU A 1 81 ? 4.398 3.275 -14.773 1.00 17.93 81 GLU A O 1
ATOM 581 N N . LEU A 1 82 ? 6.460 2.489 -14.318 1.00 16.44 82 LEU A N 1
ATOM 582 C CA . LEU A 1 82 ? 7.070 3.118 -15.469 1.00 16.23 82 LEU A CA 1
ATOM 583 C C . LEU A 1 82 ? 6.506 2.517 -16.776 1.00 15.75 82 LEU A C 1
ATOM 584 O O . LEU A 1 82 ? 6.100 3.230 -17.690 1.00 15.57 82 LEU A O 1
ATOM 589 N N . ALA A 1 83 ? 6.462 1.192 -16.846 1.00 14.30 83 ALA A N 1
ATOM 590 C CA . ALA A 1 83 ? 5.931 0.524 -18.029 1.00 14.74 83 ALA A CA 1
ATOM 591 C C . ALA A 1 83 ? 4.499 0.970 -18.258 1.00 15.85 83 ALA A C 1
ATOM 592 O O . ALA A 1 83 ? 4.110 1.295 -19.388 1.00 16.87 83 ALA A O 1
ATOM 594 N N . HIS A 1 84 ? 3.713 0.966 -17.191 1.00 14.38 84 HIS A N 1
ATOM 595 C CA . HIS A 1 84 ? 2.323 1.363 -17.361 1.00 16.08 84 HIS A CA 1
ATOM 596 C C . HIS A 1 84 ? 2.174 2.807 -17.811 1.00 15.23 84 HIS A C 1
ATOM 597 O O . HIS A 1 84 ? 1.280 3.147 -18.597 1.00 16.40 84 HIS A O 1
ATOM 604 N N . ALA A 1 85 ? 3.009 3.678 -17.271 1.00 13.81 85 ALA A N 1
ATOM 605 C CA . ALA A 1 85 ? 2.985 5.085 -17.625 1.00 16.62 85 ALA A CA 1
ATOM 606 C C . ALA A 1 85 ? 3.392 5.328 -19.068 1.00 16.17 85 ALA A C 1
ATOM 607 O O . ALA A 1 85 ? 3.067 6.392 -19.629 1.00 16.46 85 ALA A O 1
ATOM 609 N N . LEU A 1 86 ? 4.164 4.384 -19.614 1.00 16.74 86 LEU A N 1
ATOM 610 C CA . LEU A 1 86 ? 4.571 4.412 -21.008 1.00 16.32 86 LEU A CA 1
ATOM 611 C C . LEU A 1 86 ? 3.561 3.697 -21.927 1.00 16.84 86 LEU A C 1
ATOM 612 O O . LEU A 1 86 ? 3.800 3.545 -23.116 1.00 17.99 86 LEU A O 1
ATOM 617 N N . GLY A 1 87 ? 2.445 3.227 -21.368 1.00 17.47 87 GLY A N 1
ATOM 618 C CA . GLY A 1 87 ? 1.369 2.680 -22.203 1.00 16.61 87 GLY A CA 1
ATOM 619 C C . GLY A 1 87 ? 1.477 1.187 -22.449 1.00 15.41 87 GLY A C 1
ATOM 620 O O . GLY A 1 87 ? 0.730 0.620 -23.220 1.00 19.06 87 GLY A O 1
ATOM 621 N N . LEU A 1 88 ? 2.428 0.531 -21.780 1.00 14.99 88 LEU A N 1
ATOM 622 C CA . LEU A 1 88 ? 2.558 -0.921 -21.890 1.00 13.89 88 LEU A CA 1
ATOM 623 C C . LEU A 1 88 ? 1.625 -1.677 -20.917 1.00 16.16 88 LEU A C 1
ATOM 624 O O . LEU A 1 88 ? 1.349 -1.188 -19.835 1.00 17.95 88 LEU A O 1
ATOM 629 N N . LYS A 1 89 ? 1.138 -2.855 -21.339 1.00 14.71 89 LYS A N 1
ATOM 630 C CA . LYS A 1 89 ? 0.604 -3.860 -20.435 1.00 13.87 89 LYS A CA 1
ATOM 631 C C . LYS A 1 89 ? 1.796 -4.664 -19.888 1.00 15.89 89 LYS A C 1
ATOM 632 O O . LYS A 1 89 ? 2.811 -4.803 -20.569 1.00 14.06 89 LYS A O 1
ATOM 638 N N . VAL A 1 90 ? 1.658 -5.198 -18.680 1.00 14.08 90 VAL A N 1
ATOM 639 C CA . VAL A 1 90 ? 2.779 -5.785 -17.946 1.00 13.14 90 VAL A CA 1
ATOM 640 C C . VAL A 1 90 ? 2.425 -7.185 -17.482 1.00 13.79 90 VAL A C 1
ATOM 641 O O . VAL A 1 90 ? 1.417 -7.394 -16.778 1.00 14.74 90 VAL A O 1
ATOM 645 N N . CYS A 1 91 ? 3.278 -8.152 -17.827 1.00 14.86 91 CYS A N 1
ATOM 646 C CA . CYS A 1 91 ? 3.223 -9.492 -17.253 1.00 13.67 91 CYS A CA 1
ATOM 647 C C . CYS A 1 91 ? 4.322 -9.639 -16.223 1.00 13.60 91 CYS A C 1
ATOM 648 O O . CYS A 1 91 ? 5.474 -9.290 -16.510 1.00 14.38 91 CYS A O 1
ATOM 651 N N . LEU A 1 92 ? 3.994 -10.137 -15.033 1.00 13.59 92 LEU A N 1
ATOM 652 C CA . LEU A 1 92 ? 5.028 -10.422 -14.018 1.00 13.32 92 LEU A CA 1
ATOM 653 C C . LEU A 1 92 ? 5.377 -11.887 -14.073 1.00 12.19 92 LEU A C 1
ATOM 654 O O . LEU A 1 92 ? 4.491 -12.743 -13.976 1.00 13.12 92 LEU A O 1
ATOM 659 N N . LYS A 1 93 ? 6.710 -12.178 -14.167 1.00 12.62 93 LYS A N 1
ATOM 660 C CA . LYS A 1 93 ? 7.194 -13.532 -14.346 1.00 13.38 93 LYS A CA 1
ATOM 661 C C . LYS A 1 93 ? 8.312 -13.860 -13.388 1.00 13.82 93 LYS A C 1
ATOM 662 O O . LYS A 1 93 ? 9.512 -13.725 -13.727 1.00 14.69 93 LYS A O 1
ATOM 668 N N . PRO A 1 94 ? 7.951 -14.272 -12.183 1.00 13.55 94 PRO A N 1
ATOM 669 C CA . PRO A 1 94 ? 8.939 -14.869 -11.274 1.00 13.01 94 PRO A CA 1
ATOM 670 C C . PRO A 1 94 ? 9.271 -16.288 -11.706 1.00 14.58 94 PRO A C 1
ATOM 671 O O . PRO A 1 94 ? 8.381 -17.032 -12.061 1.00 17.70 94 PRO A O 1
ATOM 675 N N . THR A 1 95 ? 10.537 -16.690 -11.686 1.00 14.42 95 THR A N 1
ATOM 676 C CA . THR A 1 95 ? 10.847 -18.069 -11.867 1.00 14.56 95 THR A CA 1
ATOM 677 C C . THR A 1 95 ? 12.025 -18.452 -10.955 1.00 15.58 95 THR A C 1
ATOM 678 O O . THR A 1 95 ? 12.350 -17.697 -10.049 1.00 14.94 9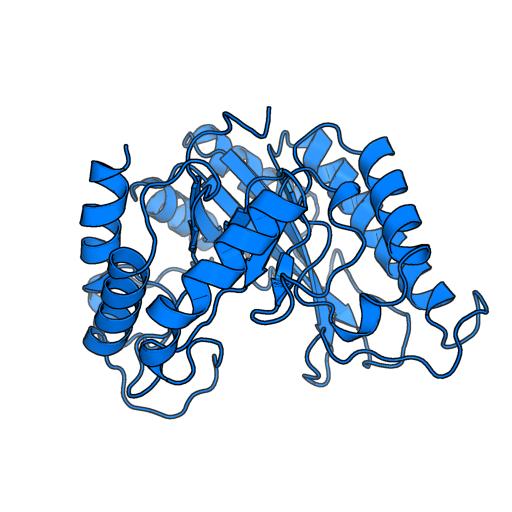5 THR A O 1
ATOM 682 N N . VAL A 1 96 ? 12.587 -19.638 -11.160 1.00 14.57 96 VAL A N 1
ATOM 683 C CA . VAL A 1 96 ? 13.748 -20.089 -10.347 1.00 15.98 96 VAL A CA 1
ATOM 684 C C . VAL A 1 96 ? 14.841 -20.553 -11.268 1.00 16.67 96 VAL A C 1
ATOM 685 O O . VAL A 1 96 ? 14.588 -21.135 -12.322 1.00 16.24 96 VAL A O 1
ATOM 689 N N . ASN A 1 97 ? 16.074 -20.280 -10.819 1.00 15.89 97 ASN A N 1
ATOM 690 C CA . ASN A 1 97 ? 17.272 -20.887 -11.378 1.00 17.58 97 ASN A CA 1
ATOM 691 C C . ASN A 1 97 ? 17.995 -21.637 -10.281 1.00 17.50 97 ASN A C 1
ATOM 692 O O . ASN A 1 97 ? 17.755 -21.410 -9.113 1.00 18.40 97 ASN A O 1
ATOM 697 N N . CYS A 1 98 ? 18.922 -22.499 -10.673 1.00 18.83 98 CYS A N 1
ATOM 698 C CA . CYS A 1 98 ? 19.747 -23.177 -9.699 1.00 19.23 98 CYS A CA 1
ATOM 699 C C . CYS A 1 98 ? 21.130 -22.559 -9.713 1.00 22.00 98 CYS A C 1
ATOM 700 O O . CYS A 1 98 ? 21.636 -22.296 -10.789 1.00 21.74 98 CYS A O 1
ATOM 703 N N . ARG A 1 99 ? 21.711 -22.353 -8.527 1.00 22.01 99 ARG A N 1
ATOM 704 C CA . ARG A 1 99 ? 23.075 -21.808 -8.373 1.00 25.73 99 ARG A CA 1
ATOM 705 C C . ARG A 1 99 ? 24.156 -22.600 -9.141 1.00 23.09 99 ARG A C 1
ATOM 706 O O . ARG A 1 99 ? 25.106 -22.007 -9.686 1.00 31.49 99 ARG A O 1
ATOM 714 N N . ASP A 1 100 ? 23.995 -23.926 -9.164 1.00 20.70 100 ASP A N 1
ATOM 715 C CA . ASP A 1 100 ? 24.922 -24.816 -9.871 1.00 24.87 100 ASP A CA 1
ATOM 716 C C . ASP A 1 100 ? 24.705 -24.888 -11.387 1.00 27.91 100 ASP A C 1
ATOM 717 O O . ASP A 1 100 ? 25.497 -25.535 -12.115 1.00 30.89 100 ASP A O 1
ATOM 722 N N . GLY A 1 101 ? 23.715 -24.165 -11.891 1.00 24.66 101 GLY A N 1
ATOM 723 C CA . GLY A 1 101 ? 23.534 -24.042 -13.331 1.00 26.58 101 GLY A CA 1
ATOM 724 C C . GLY A 1 101 ? 22.534 -25.035 -13.910 1.00 25.56 101 GLY A C 1
ATOM 725 O O . GLY A 1 101 ? 22.206 -24.930 -15.075 1.00 27.15 101 GLY A O 1
ATOM 726 N N . THR A 1 102 ? 22.069 -26.008 -13.116 1.00 24.38 102 THR A N 1
ATOM 727 C CA . THR A 1 102 ? 21.064 -26.984 -13.555 1.00 19.85 102 THR A CA 1
ATOM 728 C C . THR A 1 102 ? 19.840 -26.210 -14.016 1.00 19.45 102 THR A C 1
ATOM 729 O O . THR A 1 102 ? 19.397 -25.276 -13.371 1.00 22.31 102 THR A O 1
ATOM 733 N N . TRP A 1 103 ? 19.341 -26.618 -15.160 1.00 18.28 103 TRP A N 1
ATOM 734 C CA . TRP A 1 103 ? 18.152 -26.012 -15.750 1.00 19.32 103 TRP A CA 1
ATOM 735 C C . TRP A 1 103 ? 16.967 -26.292 -14.856 1.00 17.63 103 TRP A C 1
ATOM 736 O O . TRP A 1 103 ? 16.811 -27.400 -14.340 1.00 17.80 103 TRP A O 1
ATOM 747 N N . ARG A 1 104 ? 16.139 -25.261 -14.706 1.00 15.54 104 ARG A N 1
ATOM 748 C CA . ARG A 1 104 ? 14.969 -25.369 -13.833 1.00 16.07 104 ARG A CA 1
ATOM 749 C C . ARG A 1 104 ? 14.043 -26.511 -14.211 1.00 16.97 104 ARG A C 1
ATOM 750 O O . ARG A 1 104 ? 13.344 -27.034 -13.369 1.00 15.51 104 ARG A O 1
ATOM 758 N N . GLY A 1 105 ? 14.050 -26.891 -15.473 1.00 15.50 105 GLY A N 1
ATOM 759 C CA . GLY A 1 105 ? 13.246 -28.012 -15.962 1.00 15.95 105 GLY A CA 1
ATOM 760 C C . GLY A 1 105 ? 13.713 -29.393 -15.548 1.00 16.00 105 GLY A C 1
ATOM 761 O O . GLY A 1 105 ? 13.103 -30.399 -15.902 1.00 16.56 105 GLY A O 1
ATOM 762 N N . GLU A 1 106 ? 14.820 -29.458 -14.799 1.00 17.36 106 GLU A N 1
ATOM 763 C CA . GLU A 1 106 ? 15.397 -30.734 -14.370 1.00 17.68 106 GLU A CA 1
ATOM 764 C C . GLU A 1 106 ? 15.513 -30.875 -12.854 1.00 16.07 106 GLU A C 1
ATOM 765 O O . GLU A 1 106 ? 16.099 -31.835 -12.353 1.00 20.02 106 GLU A O 1
ATOM 771 N N . ILE A 1 107 ? 14.881 -29.975 -12.095 1.00 16.09 107 ILE A N 1
ATOM 772 C CA . ILE A 1 107 ? 14.851 -30.148 -10.641 1.00 18.14 107 ILE A CA 1
ATOM 773 C C . ILE A 1 107 ? 14.139 -31.437 -10.266 1.00 17.26 107 ILE A C 1
ATOM 774 O O . ILE A 1 107 ? 13.246 -31.904 -10.967 1.00 16.10 107 ILE A O 1
ATOM 779 N N . ARG A 1 108 ? 14.602 -32.073 -9.202 1.00 14.36 108 ARG A N 1
ATOM 780 C CA . ARG A 1 108 ? 14.049 -33.358 -8.811 1.00 18.71 108 ARG A CA 1
ATOM 781 C C . ARG A 1 108 ? 14.319 -33.669 -7.360 1.00 17.06 108 ARG A C 1
ATOM 782 O O . ARG A 1 108 ? 15.360 -33.321 -6.850 1.00 19.12 108 ARG A O 1
ATOM 790 N N . PHE A 1 109 ? 13.379 -34.382 -6.725 1.00 20.61 109 PHE A N 1
ATOM 791 C CA . PHE A 1 109 ? 13.424 -34.685 -5.283 1.00 21.79 109 PHE A CA 1
ATOM 792 C C . PHE A 1 109 ? 13.356 -36.165 -4.975 1.00 25.64 109 PHE A C 1
ATOM 793 O O . PHE A 1 109 ? 12.724 -36.926 -5.701 1.00 32.42 109 PHE A O 1
ATOM 801 N N . GLU A 1 110 ? 14.048 -36.557 -3.892 1.00 38.73 110 GLU A N 1
ATOM 802 C CA . GLU A 1 110 ? 14.105 -37.952 -3.418 1.00 36.47 110 GLU A CA 1
ATOM 803 C C . GLU A 1 110 ? 12.727 -38.527 -3.080 1.00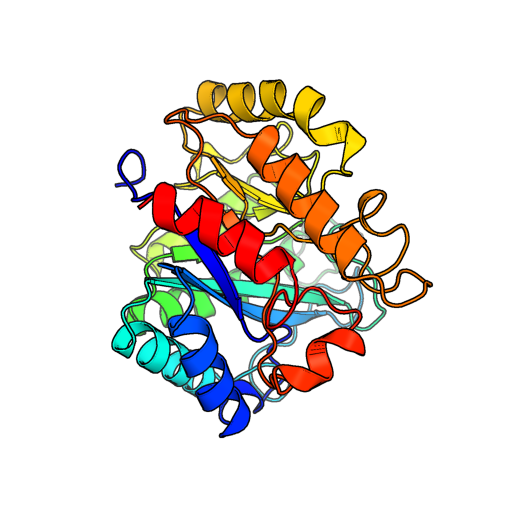 31.51 110 GLU A C 1
ATOM 804 O O . GLU A 1 110 ? 12.492 -39.731 -3.246 1.00 34.95 110 GLU A O 1
ATOM 806 N N . LYS A 1 111 ? 11.834 -37.660 -2.601 1.00 30.19 111 LYS A N 1
ATOM 807 C CA . LYS A 1 111 ? 10.535 -38.073 -2.067 1.00 28.46 111 LYS A CA 1
ATOM 808 C C . LYS A 1 111 ? 9.419 -37.234 -2.716 1.00 20.68 111 LYS A C 1
ATOM 809 O O . LYS A 1 111 ? 9.612 -36.044 -3.038 1.00 22.35 111 LYS A O 1
ATOM 815 N N . GLU A 1 112 ? 8.238 -37.832 -2.851 1.00 22.86 112 GLU A N 1
ATOM 816 C CA . GLU A 1 112 ? 7.053 -37.075 -3.264 1.00 23.58 112 GLU A CA 1
ATOM 817 C C . GLU A 1 112 ? 6.535 -36.189 -2.129 1.00 19.06 112 GLU A C 1
ATOM 818 O O . GLU A 1 112 ? 6.253 -35.024 -2.343 1.00 21.09 112 GLU A O 1
ATOM 824 N N . HIS A 1 113 ? 6.409 -36.755 -0.927 1.00 21.40 113 HIS A N 1
ATOM 825 C CA . HIS A 1 113 ? 5.800 -36.025 0.190 1.00 21.18 113 HIS A CA 1
ATOM 826 C C . HIS A 1 113 ? 6.745 -35.882 1.365 1.00 22.16 113 HIS A C 1
ATOM 827 O O . HIS A 1 113 ? 7.747 -36.599 1.448 1.00 26.53 113 HIS A O 1
ATOM 834 N N . GLY A 1 114 ? 6.357 -34.976 2.275 1.00 25.68 114 GLY A N 1
ATOM 835 C CA . GLY A 1 114 ? 7.075 -34.684 3.505 1.00 22.54 114 GLY A CA 1
ATOM 836 C C . GLY A 1 114 ? 7.454 -33.220 3.535 1.00 21.68 114 GLY A C 1
ATOM 837 O O . GLY A 1 114 ? 8.423 -32.832 2.887 1.00 24.94 114 GLY A O 1
ATOM 838 N N . PRO A 1 115 ? 6.699 -32.385 4.281 1.00 24.79 115 PRO A N 1
ATOM 839 C CA . PRO A 1 115 ? 7.027 -30.963 4.403 1.00 23.91 115 PRO A CA 1
ATOM 840 C C . PRO A 1 115 ? 8.479 -30.650 4.829 1.00 23.42 115 PRO A C 1
ATOM 841 O O . PRO A 1 115 ? 9.025 -29.628 4.409 1.00 25.60 115 PRO A O 1
ATOM 845 N N . ASP A 1 116 ? 9.080 -31.504 5.648 1.00 25.23 116 ASP A N 1
ATOM 846 C CA . ASP A 1 116 ? 10.435 -31.259 6.132 1.00 27.81 116 ASP A CA 1
ATOM 847 C C . ASP A 1 116 ? 11.444 -32.169 5.494 1.00 22.56 116 ASP A C 1
ATOM 848 O O . ASP A 1 116 ? 12.634 -32.179 5.873 1.00 25.32 116 ASP A O 1
ATOM 853 N N . LEU A 1 117 ? 11.010 -32.903 4.486 1.00 26.04 117 LEU A N 1
ATOM 854 C CA . LEU A 1 117 ? 11.928 -33.764 3.758 1.00 20.51 117 LEU A CA 1
ATOM 855 C C . LEU A 1 117 ? 12.360 -33.089 2.450 1.00 19.76 117 LEU A C 1
ATOM 856 O O . LEU A 1 117 ? 11.848 -32.029 2.080 1.00 20.22 117 LEU A O 1
ATOM 861 N N . GLU A 1 118 ? 13.323 -33.686 1.761 1.00 20.40 118 GLU A N 1
ATOM 862 C CA A GLU A 1 118 ? 13.734 -33.214 0.442 0.50 19.32 118 GLU A CA 1
ATOM 863 C CA B GLU A 1 118 ? 13.708 -33.165 0.467 0.50 20.22 118 GLU A CA 1
ATOM 864 C C . GLU A 1 118 ? 12.731 -33.756 -0.563 1.00 18.25 118 GLU A C 1
ATOM 865 O O . GLU A 1 118 ? 12.997 -34.747 -1.253 1.00 19.01 118 GLU A O 1
ATOM 876 N N . SER A 1 119 ? 11.557 -33.120 -0.616 1.00 20.76 119 SER A N 1
ATOM 877 C CA . SER A 1 119 ? 10.407 -33.660 -1.343 1.00 18.99 119 SER A CA 1
ATOM 878 C C . SER A 1 119 ? 9.791 -32.665 -2.322 1.00 17.42 119 SER A C 1
ATOM 879 O O . SER A 1 119 ? 9.947 -31.454 -2.160 1.00 16.21 119 SER A O 1
ATOM 882 N N . TRP A 1 120 ? 9.014 -33.200 -3.275 1.00 16.97 120 TRP A N 1
ATOM 883 C CA . TRP A 1 120 ? 8.228 -32.361 -4.146 1.00 17.83 120 TRP A CA 1
ATOM 884 C C . TRP A 1 120 ? 7.244 -31.520 -3.345 1.00 15.00 120 TRP A C 1
ATOM 885 O O . TRP A 1 120 ? 7.081 -30.332 -3.623 1.00 15.60 120 TRP A O 1
ATOM 896 N N . GLU A 1 121 ? 6.659 -32.113 -2.304 1.00 16.18 121 GLU A N 1
ATOM 897 C CA . GLU A 1 121 ? 5.741 -31.357 -1.451 1.00 17.18 121 GLU A CA 1
ATOM 898 C C . GLU A 1 121 ? 6.410 -30.136 -0.855 1.00 15.62 121 GLU A C 1
ATOM 899 O O . GLU A 1 121 ? 5.906 -29.023 -0.877 1.00 17.59 121 GLU A O 1
ATOM 905 N N . ALA A 1 122 ? 7.616 -30.359 -0.327 1.00 17.55 122 ALA A N 1
ATOM 906 C CA . ALA A 1 122 ? 8.319 -29.254 0.275 1.00 16.49 122 ALA A CA 1
ATOM 907 C C . ALA A 1 122 ? 8.704 -28.179 -0.750 1.00 16.87 122 ALA A C 1
ATOM 908 O O . ALA A 1 122 ? 8.613 -26.982 -0.471 1.00 17.15 122 ALA A O 1
ATOM 910 N N . TRP A 1 123 ? 9.165 -28.608 -1.927 1.00 15.08 123 TRP A N 1
ATOM 911 C CA . TRP A 1 123 ? 9.531 -27.647 -2.958 1.00 16.82 123 TRP A CA 1
ATOM 912 C C . TRP A 1 123 ? 8.307 -26.849 -3.396 1.00 16.38 123 TRP A C 1
ATOM 913 O O . TRP A 1 123 ? 8.378 -25.633 -3.508 1.00 16.34 123 TRP A O 1
ATOM 924 N N . PHE A 1 124 ? 7.182 -27.547 -3.600 1.00 16.33 124 PHE A N 1
ATOM 925 C CA . PHE A 1 124 ? 5.990 -26.831 -3.980 1.00 18.81 124 PHE A CA 1
ATOM 926 C C . PHE A 1 124 ? 5.520 -25.862 -2.889 1.00 16.37 124 PHE A C 1
ATOM 927 O O . PHE A 1 124 ? 4.933 -24.819 -3.202 1.00 14.58 124 PHE A O 1
ATOM 935 N N . GLY A 1 125 ? 5.777 -26.192 -1.618 1.00 16.39 125 GLY A N 1
ATOM 936 C CA . GLY A 1 125 ? 5.480 -25.248 -0.546 1.00 17.79 125 GLY A CA 1
ATOM 937 C C . GLY A 1 125 ? 6.288 -23.973 -0.698 1.00 16.50 125 GLY A C 1
ATOM 938 O O . GLY A 1 125 ? 5.782 -22.879 -0.618 1.00 17.78 125 GLY A O 1
ATOM 939 N N . SER A 1 126 ? 7.593 -24.135 -0.922 1.00 17.26 126 SER A N 1
ATOM 940 C CA . SER A 1 126 ? 8.453 -22.972 -1.103 1.00 17.80 126 SER A CA 1
ATOM 941 C C . SER A 1 126 ? 8.054 -22.183 -2.347 1.00 14.00 126 SER A C 1
ATOM 942 O O . SER A 1 126 ? 8.015 -20.963 -2.323 1.00 16.22 126 SER A O 1
ATOM 945 N N . TYR A 1 127 ? 7.783 -22.913 -3.423 1.00 17.01 127 TYR A N 1
ATOM 946 C CA . TYR A 1 127 ? 7.424 -22.301 -4.711 1.00 15.30 127 TYR A CA 1
ATOM 947 C C . TYR A 1 127 ? 6.054 -21.590 -4.665 1.00 15.36 127 TYR A C 1
ATOM 948 O O . TYR A 1 127 ? 5.910 -20.486 -5.142 1.00 16.08 127 TYR A O 1
ATOM 957 N N . SER A 1 128 ? 5.097 -22.228 -4.001 1.00 15.15 128 SER A N 1
ATOM 958 C CA . SER A 1 128 ? 3.749 -21.652 -3.876 1.00 15.30 128 SER A CA 1
ATOM 959 C C . SER A 1 128 ? 3.812 -20.383 -3.004 1.00 14.21 128 SER A C 1
ATOM 960 O O . SER A 1 128 ? 3.209 -19.362 -3.301 1.00 16.30 128 SER A O 1
ATOM 963 N N . ASP A 1 129 ? 4.701 -20.415 -1.997 1.00 14.39 129 ASP A N 1
ATOM 964 C CA . ASP A 1 129 ? 4.922 -19.255 -1.164 1.00 15.66 129 ASP A CA 1
ATOM 965 C C . ASP A 1 129 ? 5.461 -18.087 -2.046 1.00 15.16 129 ASP A C 1
ATOM 966 O O . ASP A 1 129 ? 5.039 -16.946 -1.956 1.00 16.01 129 ASP A O 1
ATOM 971 N N . MET A 1 130 ? 6.445 -18.391 -2.872 1.00 15.31 130 MET A N 1
ATOM 972 C CA . MET A 1 130 ? 6.986 -17.409 -3.754 1.00 14.80 130 MET A CA 1
ATOM 973 C C . MET A 1 130 ? 5.961 -16.870 -4.769 1.00 15.07 130 MET A C 1
ATOM 974 O O . MET A 1 130 ? 5.864 -15.659 -4.935 1.00 16.18 130 MET A O 1
ATOM 979 N N . 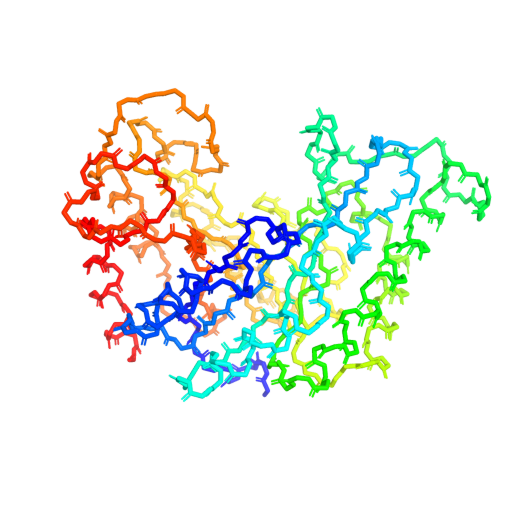MET A 1 131 ? 5.231 -17.767 -5.440 1.00 14.84 131 MET A N 1
ATOM 980 C CA . MET A 1 131 ? 4.254 -17.334 -6.439 1.00 17.99 131 MET A CA 1
ATOM 981 C C . MET A 1 131 ? 3.124 -16.526 -5.810 1.00 16.74 131 MET A C 1
ATOM 982 O O . MET A 1 131 ? 2.680 -15.532 -6.387 1.00 16.69 131 MET A O 1
ATOM 987 N N . ALA A 1 132 ? 2.658 -16.960 -4.640 1.00 16.30 132 ALA A N 1
ATOM 988 C CA . ALA A 1 132 ? 1.599 -16.219 -3.930 1.00 18.26 132 ALA A CA 1
ATOM 989 C C . ALA A 1 132 ? 2.054 -14.802 -3.599 1.00 16.33 132 ALA A C 1
ATOM 990 O O . ALA A 1 132 ? 1.326 -13.829 -3.755 1.00 17.91 132 ALA A O 1
ATOM 992 N N . HIS A 1 133 ? 3.319 -14.691 -3.151 1.00 15.97 133 HIS A N 1
ATOM 993 C CA . HIS A 1 133 ? 3.880 -13.388 -2.816 1.00 14.95 133 HIS A CA 1
ATOM 994 C C . HIS A 1 133 ? 3.889 -12.479 -4.034 1.00 14.28 133 HIS A C 1
ATOM 995 O O . HIS A 1 133 ? 3.488 -11.320 -3.946 1.00 17.51 133 HIS A O 1
ATOM 1002 N N . TYR A 1 134 ? 4.384 -12.995 -5.171 1.00 15.48 134 TYR A N 1
ATOM 1003 C CA . TYR A 1 134 ? 4.481 -12.163 -6.352 1.00 13.83 134 TYR A CA 1
ATOM 1004 C C . TYR A 1 134 ? 3.166 -11.960 -7.074 1.00 14.55 134 TYR A C 1
ATOM 1005 O O . TYR A 1 134 ? 3.009 -10.923 -7.677 1.00 15.25 134 TYR A O 1
ATOM 1014 N N . ALA A 1 135 ? 2.226 -12.881 -6.881 1.00 14.71 135 ALA A N 1
ATOM 1015 C CA . ALA A 1 135 ? 0.880 -12.702 -7.443 1.00 16.06 135 ALA A CA 1
ATOM 1016 C C . ALA A 1 135 ? 0.210 -11.509 -6.763 1.00 15.58 135 ALA A C 1
ATOM 1017 O O . ALA A 1 135 ? -0.435 -10.693 -7.429 1.00 15.08 135 ALA A O 1
ATOM 1019 N N . HIS A 1 136 ? 0.457 -11.386 -5.456 1.00 14.28 136 HIS A N 1
ATOM 1020 C CA . HIS A 1 136 ? -0.055 -10.267 -4.666 1.00 19.04 136 HIS A CA 1
ATOM 1021 C C . HIS A 1 136 ? 0.569 -8.951 -5.101 1.00 18.80 136 HIS A C 1
ATOM 1022 O O . HIS A 1 136 ? -0.107 -7.962 -5.253 1.00 17.29 136 HIS A O 1
ATOM 1029 N N . VAL A 1 137 ? 1.889 -8.969 -5.355 1.00 16.40 137 VAL A N 1
ATOM 1030 C CA . VAL A 1 137 ? 2.574 -7.806 -5.910 1.00 18.33 137 VAL A CA 1
ATOM 1031 C C . VAL A 1 137 ? 2.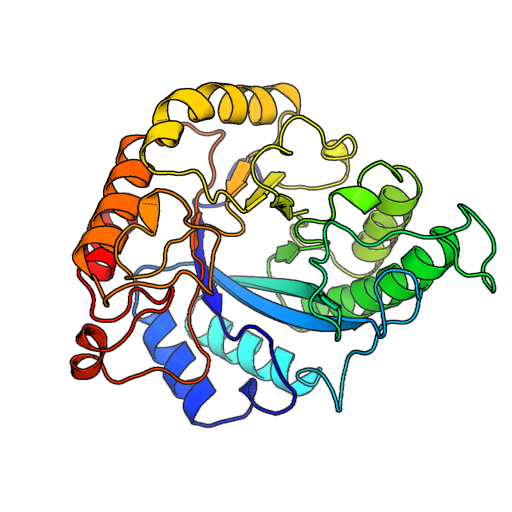007 -7.435 -7.292 1.00 15.62 137 VAL A C 1
ATOM 1032 O O . VAL A 1 137 ? 1.753 -6.262 -7.559 1.00 16.58 137 VAL A O 1
ATOM 1036 N N . ALA A 1 138 ? 1.746 -8.455 -8.120 1.00 14.65 138 ALA A N 1
ATOM 1037 C CA . ALA A 1 138 ? 1.128 -8.249 -9.433 1.00 14.64 138 ALA A CA 1
ATOM 1038 C C . ALA A 1 138 ? -0.236 -7.552 -9.324 1.00 14.74 138 ALA A C 1
ATOM 1039 O O . ALA A 1 138 ? -0.522 -6.648 -10.089 1.00 15.26 138 ALA A O 1
ATOM 1041 N N . LYS A 1 139 ? -1.035 -7.959 -8.339 1.00 15.06 139 LYS A N 1
ATOM 1042 C CA . LYS A 1 139 ? -2.362 -7.359 -8.181 1.00 16.24 139 LYS A CA 1
ATOM 1043 C C . LYS A 1 139 ? -2.235 -5.901 -7.738 1.00 15.96 139 LYS A C 1
ATOM 1044 O O . LYS A 1 139 ? -2.866 -4.984 -8.300 1.00 18.68 139 LYS A O 1
ATOM 1050 N N . ARG A 1 140 ? -1.403 -5.670 -6.732 1.00 15.21 140 ARG A N 1
ATOM 1051 C CA . ARG A 1 140 ? -1.231 -4.317 -6.212 1.00 18.20 140 ARG A CA 1
ATOM 1052 C C . ARG A 1 140 ? -0.604 -3.323 -7.203 1.00 18.50 140 ARG A C 1
ATOM 1053 O O . ARG A 1 140 ? -0.872 -2.128 -7.126 1.00 22.64 140 ARG A O 1
ATOM 1061 N N . THR A 1 141 ? 0.219 -3.838 -8.119 1.00 17.31 141 THR A N 1
ATOM 1062 C CA . THR A 1 141 ? 0.904 -3.015 -9.124 1.00 16.12 141 THR A CA 1
ATOM 1063 C C . THR A 1 141 ? 0.136 -2.970 -10.457 1.00 16.32 141 THR A C 1
ATOM 1064 O O . THR A 1 141 ? 0.561 -2.345 -11.407 1.00 18.64 141 THR A O 1
ATOM 1068 N N . GLY A 1 142 ? -1.022 -3.627 -10.494 1.00 15.35 142 GLY A N 1
ATOM 1069 C CA . GLY A 1 142 ? -1.881 -3.565 -11.658 1.00 16.59 142 GLY A CA 1
ATOM 1070 C C . GLY A 1 142 ? -1.379 -4.329 -12.877 1.00 15.43 142 GLY A C 1
ATOM 1071 O O . GLY A 1 142 ? -1.733 -4.015 -14.035 1.00 16.57 142 GLY A O 1
ATOM 1072 N N . CYS A 1 143 ? -0.547 -5.328 -12.644 1.00 15.04 143 CYS A N 1
ATOM 1073 C CA . CYS A 1 143 ? -0.043 -6.099 -13.758 1.00 15.79 143 CYS A CA 1
ATOM 1074 C C . CYS A 1 143 ? -1.186 -6.899 -14.380 1.00 16.96 143 CYS A C 1
ATOM 1075 O O . CYS A 1 143 ? -1.898 -7.611 -13.692 1.00 16.57 143 CYS A O 1
ATOM 1078 N N . GLU A 1 144 ? -1.284 -6.793 -15.696 1.00 14.88 144 GLU A N 1
ATOM 1079 C CA . GLU A 1 144 ? -2.362 -7.384 -16.490 1.00 14.77 144 GLU A CA 1
ATOM 1080 C C . GLU A 1 144 ? -2.225 -8.902 -16.683 1.00 14.77 144 GLU A C 1
ATOM 1081 O O . GLU A 1 144 ? -3.151 -9.600 -17.027 1.00 16.04 144 GLU A O 1
ATOM 1087 N N . MET A 1 145 ? -1.026 -9.434 -16.474 1.00 14.08 145 MET A N 1
ATOM 1088 C CA . MET A 1 145 ? -0.825 -10.879 -16.525 1.00 14.18 145 MET A CA 1
ATOM 1089 C C . MET A 1 145 ? 0.204 -11.307 -15.476 1.00 11.31 145 MET A C 1
ATOM 1090 O O . MET A 1 145 ? 1.066 -10.514 -15.089 1.00 13.93 145 MET A O 1
ATOM 1095 N N . PHE A 1 146 ? 0.095 -12.566 -15.074 1.00 12.48 146 PHE A N 1
ATOM 1096 C CA . PHE A 1 146 ? 0.980 -13.220 -14.140 1.00 12.34 146 PHE A CA 1
ATOM 1097 C C . PHE A 1 146 ? 1.309 -14.589 -14.698 1.00 14.45 146 PHE A C 1
ATOM 1098 O O . PHE A 1 146 ? 0.447 -15.352 -15.099 1.00 13.26 146 PHE A O 1
ATOM 1106 N N . CYS A 1 147 ? 2.601 -14.908 -14.731 1.00 10.95 147 CYS A N 1
ATOM 1107 C CA . CYS A 1 147 ? 3.048 -16.190 -15.212 1.00 12.02 147 CYS A CA 1
ATOM 1108 C C . CYS A 1 147 ? 3.461 -17.052 -14.048 1.00 12.39 147 CYS A C 1
ATOM 1109 O O . CYS A 1 147 ? 4.450 -16.733 -13.338 1.00 14.65 147 CYS A O 1
ATOM 1112 N N . VAL A 1 148 ? 2.752 -18.153 -13.859 1.00 12.59 148 VAL A N 1
ATOM 1113 C CA A VAL A 1 148 ? 2.910 -19.012 -12.660 0.50 14.40 148 VAL A CA 1
ATOM 1114 C CA B VAL A 1 148 ? 2.916 -18.963 -12.638 0.50 13.81 148 VAL A CA 1
ATOM 1115 C C . VAL A 1 148 ? 4.058 -19.993 -12.726 1.00 14.08 148 VAL A C 1
ATOM 1116 O O . VAL A 1 148 ? 4.427 -20.621 -11.731 1.00 16.15 148 VAL A O 1
ATOM 1123 N N . GLY A 1 149 ? 4.639 -20.136 -13.883 1.00 14.31 149 GLY A N 1
ATOM 1124 C CA . GLY A 1 149 ? 5.836 -20.978 -13.981 1.00 13.49 149 GLY A CA 1
ATOM 1125 C C . GLY A 1 149 ? 6.401 -20.968 -15.368 1.00 15.42 149 GLY A C 1
ATOM 1126 O O . GLY A 1 149 ? 5.754 -20.528 -16.304 1.00 14.50 149 GLY A O 1
ATOM 1127 N N . CYS A 1 150 ? 7.663 -21.396 -15.456 1.00 13.05 150 CYS A N 1
ATOM 1128 C CA . CYS A 1 150 ? 8.441 -21.351 -16.672 1.00 14.21 150 CYS A CA 1
ATOM 1129 C C . CYS A 1 150 ? 9.230 -22.648 -16.795 1.00 13.06 150 CYS A C 1
ATOM 1130 O O . CYS A 1 150 ? 10.116 -22.891 -15.991 1.00 15.48 150 CYS A O 1
ATOM 1133 N N . GLU A 1 151 ? 8.932 -23.432 -17.831 1.00 13.48 151 GLU A N 1
ATOM 1134 C CA . GLU A 1 151 ? 9.786 -24.543 -18.279 1.00 14.31 151 GLU A CA 1
ATOM 1135 C C . GLU A 1 151 ? 10.007 -25.627 -17.247 1.00 14.44 151 GLU A C 1
ATOM 1136 O O . GLU A 1 151 ? 11.082 -26.253 -17.219 1.00 14.53 151 GLU A O 1
ATOM 1142 N N . MET A 1 152 ? 9.042 -25.821 -16.365 1.00 13.97 152 MET A N 1
ATOM 1143 C CA . MET A 1 152 ? 9.204 -26.744 -15.222 1.00 14.69 152 MET A CA 1
ATOM 1144 C C . MET A 1 152 ? 8.874 -28.198 -15.604 1.00 12.99 152 MET A C 1
ATOM 1145 O O . MET A 1 152 ? 8.024 -28.849 -15.022 1.00 16.27 152 MET A O 1
ATOM 1150 N N . THR A 1 153 ? 9.623 -28.739 -16.566 1.00 13.80 153 THR A N 1
ATOM 1151 C CA . THR A 1 153 ? 9.282 -30.031 -17.144 1.00 15.00 153 THR A CA 1
ATOM 1152 C C . THR A 1 153 ? 9.173 -31.141 -16.127 1.00 15.50 153 THR A C 1
ATOM 1153 O O . THR A 1 153 ? 8.202 -31.874 -16.132 1.00 15.70 153 THR A O 1
ATOM 1157 N N . THR A 1 154 ? 10.133 -31.254 -15.219 1.00 16.37 154 THR A N 1
ATOM 1158 C CA . THR A 1 154 ? 10.040 -32.289 -14.208 1.00 14.86 154 THR A CA 1
ATOM 1159 C C . THR A 1 154 ? 8.920 -32.068 -13.200 1.00 13.64 154 THR A C 1
ATOM 1160 O O . THR A 1 154 ? 8.486 -33.039 -12.571 1.00 15.79 154 THR A O 1
ATOM 1164 N N . ALA A 1 155 ? 8.540 -30.804 -12.997 1.00 14.25 155 ALA A N 1
ATOM 1165 C CA . ALA A 1 155 ? 7.489 -30.491 -12.024 1.00 14.88 155 ALA A CA 1
ATOM 1166 C C . ALA A 1 155 ? 6.084 -30.749 -12.594 1.00 15.02 155 ALA A C 1
ATOM 1167 O O . ALA A 1 155 ? 5.147 -31.020 -11.846 1.00 16.65 155 ALA A O 1
ATOM 1169 N N . GLU A 1 156 ? 5.972 -30.655 -13.908 1.00 14.09 156 GLU A N 1
ATOM 1170 C CA . GLU A 1 156 ? 4.677 -30.739 -14.593 1.00 13.98 156 GLU A CA 1
ATOM 1171 C C . GLU A 1 156 ? 3.821 -31.962 -14.252 1.00 14.51 156 GLU A C 1
ATOM 1172 O O . GLU A 1 156 ? 2.606 -31.805 -14.039 1.00 15.10 156 GLU A O 1
ATOM 1178 N N . PRO A 1 157 ? 4.410 -33.161 -14.125 1.00 15.66 157 PRO A N 1
ATOM 1179 C CA . PRO A 1 157 ? 3.576 -34.332 -13.772 1.00 17.74 157 PRO A CA 1
ATOM 1180 C C . PRO A 1 157 ? 2.932 -34.282 -12.389 1.00 17.22 157 PRO A C 1
ATOM 1181 O O . PRO A 1 157 ? 2.047 -35.076 -12.131 1.00 19.74 157 PRO A O 1
ATOM 1185 N N . HIS A 1 158 ? 3.376 -33.364 -11.526 1.00 15.32 158 HIS A N 1
ATOM 1186 C CA . HIS A 1 158 ? 2.802 -33.183 -10.180 1.00 15.95 158 HIS A CA 1
ATOM 1187 C C . HIS A 1 158 ? 1.606 -32.262 -10.308 1.00 19.19 158 HIS A C 1
ATOM 1188 O O . HIS A 1 158 ? 1.616 -31.130 -9.879 1.00 16.92 158 HIS A O 1
ATOM 1195 N N . GLU A 1 159 ? 0.550 -32.823 -10.900 1.00 18.17 159 GLU A N 1
ATOM 1196 C CA A GLU A 1 159 ? -0.587 -32.047 -11.357 0.50 20.07 159 GLU A CA 1
ATOM 1197 C CA B GLU A 1 159 ? -0.586 -32.042 -11.359 0.50 20.79 159 GLU A CA 1
ATOM 1198 C C . GLU A 1 159 ? -1.376 -31.430 -10.190 1.00 15.63 159 GLU A C 1
ATOM 1199 O O . GLU A 1 159 ? -1.707 -30.252 -10.208 1.00 16.59 159 GLU A O 1
ATOM 1210 N N . ALA A 1 160 ? -1.679 -32.243 -9.194 1.00 17.04 160 ALA A N 1
ATOM 1211 C CA . ALA A 1 160 ? -2.415 -31.766 -8.027 1.00 17.64 160 ALA A CA 1
ATOM 1212 C C . ALA A 1 160 ? -1.639 -30.657 -7.330 1.00 19.41 160 ALA A C 1
ATOM 1213 O O . ALA A 1 160 ? -2.199 -29.674 -6.903 1.00 19.98 160 ALA A O 1
ATOM 1215 N N . MET A 1 161 ? -0.312 -30.786 -7.252 1.00 18.88 161 MET A N 1
ATOM 1216 C CA . MET A 1 161 ? 0.449 -29.740 -6.634 1.00 17.37 161 MET A CA 1
ATOM 1217 C C . MET A 1 161 ? 0.424 -28.451 -7.451 1.00 15.30 161 MET A C 1
ATOM 1218 O O . MET A 1 161 ? 0.368 -27.362 -6.873 1.00 16.54 161 MET A O 1
ATOM 1223 N N . TRP A 1 162 ? 0.465 -28.561 -8.785 1.00 14.78 162 TRP A N 1
ATOM 1224 C CA . TRP A 1 162 ? 0.357 -27.362 -9.633 1.00 16.29 162 TRP A CA 1
ATOM 1225 C C . TRP A 1 162 ? -1.015 -26.696 -9.478 1.00 15.70 162 TRP A C 1
ATOM 1226 O O . TRP A 1 162 ? -1.131 -25.472 -9.427 1.00 15.43 162 TRP A O 1
ATOM 1237 N N . ARG A 1 163 ? -2.038 -27.522 -9.386 1.00 16.83 163 ARG A N 1
ATOM 1238 C CA . ARG A 1 163 ? -3.414 -26.969 -9.227 1.00 16.47 163 ARG A CA 1
ATOM 1239 C C . ARG A 1 163 ? -3.577 -26.256 -7.877 1.00 16.08 163 ARG A C 1
ATOM 1240 O O . ARG A 1 163 ? -4.183 -25.176 -7.829 1.00 17.25 163 ARG A O 1
ATOM 1248 N N . GLU A 1 164 ? -2.982 -26.804 -6.810 1.00 16.77 164 GLU A N 1
ATOM 1249 C CA . GLU A 1 164 ? -2.905 -26.073 -5.521 1.00 18.75 164 GLU A CA 1
ATOM 1250 C C . GLU A 1 164 ? -2.206 -24.725 -5.669 1.00 19.28 164 GLU A C 1
ATOM 1251 O O . GLU A 1 164 ? -2.664 -23.701 -5.155 1.00 18.47 164 GLU A O 1
ATOM 1257 N N . THR A 1 165 ? -1.066 -24.721 -6.361 1.00 19.20 165 THR A N 1
ATOM 1258 C CA . THR A 1 165 ? -0.307 -23.481 -6.495 1.00 17.76 165 THR A CA 1
ATOM 1259 C C . THR A 1 165 ? -1.125 -22.417 -7.262 1.00 15.54 165 THR A C 1
ATOM 1260 O O . THR A 1 165 ? -1.178 -21.256 -6.899 1.00 15.32 165 THR A O 1
ATOM 1264 N N . ILE A 1 166 ? -1.752 -22.863 -8.340 1.00 16.64 166 ILE A N 1
ATOM 1265 C CA . ILE A 1 166 ? -2.558 -21.973 -9.186 1.00 13.95 166 ILE A CA 1
ATOM 1266 C C . ILE A 1 166 ? -3.776 -21.454 -8.428 1.00 13.93 166 ILE A C 1
ATOM 1267 O O . ILE A 1 166 ? -4.057 -20.262 -8.490 1.00 14.23 166 ILE A O 1
ATOM 1272 N N . ALA A 1 167 ? -4.418 -22.334 -7.666 1.00 17.02 167 ALA A N 1
ATOM 1273 C CA . ALA A 1 167 ? -5.570 -21.909 -6.896 1.00 18.96 167 ALA A CA 1
ATOM 1274 C C . ALA A 1 167 ? -5.166 -20.826 -5.908 1.00 17.04 167 ALA A C 1
ATOM 1275 O O . ALA A 1 167 ? -5.857 -19.860 -5.699 1.00 18.48 167 ALA A O 1
ATOM 1277 N N . ARG A 1 168 ? -4.006 -20.979 -5.297 1.00 14.37 168 ARG A N 1
ATOM 1278 C CA . ARG A 1 168 ? -3.566 -19.968 -4.340 1.00 16.78 168 ARG A CA 1
ATOM 1279 C C . ARG A 1 168 ? -3.261 -18.651 -5.049 1.00 16.44 168 ARG A C 1
ATOM 1280 O O . ARG A 1 168 ? -3.612 -17.583 -4.563 1.00 17.92 168 ARG A O 1
ATOM 1288 N N . VAL A 1 169 ? -2.578 -18.710 -6.194 1.00 14.11 169 VAL A N 1
ATOM 1289 C CA . VAL A 1 169 ? -2.403 -17.525 -6.993 1.00 15.65 169 VAL A CA 1
ATOM 1290 C C . VAL A 1 169 ? -3.728 -16.806 -7.324 1.00 15.74 169 VAL A C 1
ATOM 1291 O O . VAL A 1 169 ? -3.816 -15.592 -7.235 1.00 15.12 169 VAL A O 1
ATOM 1295 N N . ARG A 1 170 ? -4.764 -17.572 -7.625 1.00 16.84 170 ARG A N 1
ATOM 1296 C CA . ARG A 1 170 ? -6.057 -16.966 -7.938 1.00 17.30 170 ARG A CA 1
ATOM 1297 C C . ARG A 1 170 ? -6.640 -16.220 -6.739 1.00 17.72 170 ARG A C 1
ATOM 1298 O O . ARG A 1 170 ? -7.377 -15.252 -6.919 1.00 18.68 170 ARG A O 1
ATOM 1306 N N . THR A 1 171 ? -6.303 -16.643 -5.522 1.00 16.09 171 THR A N 1
ATOM 1307 C CA . THR A 1 171 ? -6.786 -15.917 -4.318 1.00 18.50 171 THR A CA 1
ATOM 1308 C C . THR A 1 171 ? -6.172 -14.522 -4.200 1.00 16.10 171 THR A C 1
ATOM 1309 O O . THR A 1 171 ? -6.765 -13.618 -3.565 1.00 20.90 171 THR A O 1
ATOM 1313 N N . GLU A 1 172 ? -4.962 -14.385 -4.782 1.00 19.49 172 GLU A N 1
ATOM 1314 C CA . GLU A 1 172 ? -4.123 -13.197 -4.630 1.00 17.02 172 GLU A CA 1
ATOM 1315 C C . GLU A 1 172 ? -4.137 -12.278 -5.829 1.00 16.75 172 GLU A C 1
ATOM 1316 O O . GLU A 1 172 ? -3.609 -11.168 -5.765 1.00 16.26 172 GLU A O 1
ATOM 1322 N N . TYR A 1 173 ? -4.733 -12.755 -6.931 1.00 15.00 173 TYR A N 1
ATOM 1323 C CA . TYR A 1 173 ? -4.554 -12.082 -8.203 1.00 16.74 173 TYR A CA 1
ATOM 1324 C C . TYR A 1 173 ? -5.755 -12.344 -9.125 1.00 16.19 173 TYR A C 1
ATOM 1325 O O . TYR A 1 173 ? -6.095 -13.494 -9.352 1.00 16.38 173 TYR A O 1
ATOM 1334 N N . ASP A 1 174 ? -6.289 -11.259 -9.693 1.00 14.09 174 ASP A N 1
ATOM 1335 C CA . ASP A 1 174 ? -7.525 -11.278 -10.479 1.00 17.53 174 ASP A CA 1
ATOM 1336 C C . ASP A 1 174 ? -7.281 -11.195 -11.992 1.00 17.03 174 ASP A C 1
ATOM 1337 O O . ASP A 1 174 ? -8.215 -11.265 -12.781 1.00 20.60 174 ASP A O 1
ATOM 1342 N N . GLY A 1 175 ? -6.012 -11.058 -12.411 1.00 16.27 175 GLY A N 1
ATOM 1343 C CA . GLY A 1 175 ? -5.707 -10.830 -13.818 1.00 15.90 175 GLY A CA 1
ATOM 1344 C C . GLY A 1 175 ? -5.540 -12.104 -14.604 1.00 14.83 175 GLY A C 1
ATOM 1345 O O . GLY A 1 175 ? -5.887 -13.198 -14.143 1.00 15.54 175 GLY A O 1
ATOM 1346 N N . LEU A 1 176 ? -4.985 -11.988 -15.811 1.00 14.99 176 LEU A N 1
ATOM 1347 C CA . LEU A 1 176 ? -4.755 -13.170 -16.636 1.00 17.30 176 LEU A CA 1
ATOM 1348 C C . LEU A 1 176 ? -3.615 -13.996 -16.072 1.00 13.88 176 LEU A C 1
ATOM 1349 O O . LEU A 1 176 ? -2.586 -13.441 -15.643 1.00 15.00 176 LEU A O 1
ATOM 1354 N N . VAL A 1 177 ? -3.772 -15.301 -16.111 1.00 13.03 177 VAL A N 1
ATOM 1355 C CA . VAL A 1 177 ? -2.792 -16.236 -15.601 1.00 13.74 177 VAL A CA 1
ATOM 1356 C C . VAL A 1 177 ? -2.372 -17.155 -16.727 1.00 15.32 177 VAL A C 1
ATOM 1357 O O . VAL A 1 177 ? -3.191 -17.707 -17.440 1.00 13.83 177 VAL A O 1
ATOM 1361 N N . THR A 1 178 ? -1.061 -17.275 -16.923 1.00 13.82 178 THR A N 1
ATOM 1362 C CA . THR A 1 178 ? -0.530 -18.262 -17.836 1.00 11.02 178 THR A CA 1
ATOM 1363 C C . THR A 1 178 ? 0.500 -19.128 -17.115 1.00 13.71 178 THR A C 1
ATOM 1364 O O . THR A 1 178 ? 1.001 -18.707 -16.064 1.00 13.71 178 THR A O 1
ATOM 1368 N N . TYR A 1 179 ? 0.738 -20.319 -17.671 1.00 11.65 179 TYR A N 1
ATOM 1369 C CA . TYR A 1 179 ? 1.932 -21.139 -17.343 1.00 11.16 179 TYR A CA 1
ATOM 1370 C C . TYR A 1 179 ? 2.678 -21.254 -18.656 1.00 13.78 179 TYR A C 1
ATOM 1371 O O . TYR A 1 179 ? 2.087 -21.535 -19.690 1.00 13.22 179 TYR A O 1
ATOM 1380 N N . ASN A 1 180 ? 3.999 -21.079 -18.589 1.00 12.75 180 ASN A N 1
ATOM 1381 C CA . ASN A 1 180 ? 4.910 -21.103 -19.728 1.00 12.48 180 ASN A CA 1
ATOM 1382 C C . ASN A 1 180 ? 5.632 -22.424 -19.733 1.00 12.74 180 ASN A C 1
ATOM 1383 O O . ASN A 1 180 ? 6.553 -22.631 -18.914 1.00 14.80 180 ASN A O 1
ATOM 1388 N N . CYS A 1 181 ? 5.250 -23.344 -20.613 1.00 15.51 181 CYS A N 1
ATOM 1389 C CA . CYS A 1 181 ? 5.958 -24.625 -20.710 1.00 15.72 181 CYS A CA 1
ATOM 1390 C C . CYS A 1 181 ? 7.154 -24.496 -21.644 1.00 13.31 181 CYS A C 1
ATOM 1391 O O . CYS A 1 181 ? 7.273 -23.537 -22.384 1.00 14.49 181 CYS A O 1
ATOM 1394 N N . ASN A 1 182 ? 8.024 -25.485 -21.598 1.00 14.03 182 ASN A N 1
ATOM 1395 C CA . ASN A 1 182 ? 9.101 -25.523 -22.596 1.00 14.77 182 ASN A CA 1
ATOM 1396 C C . ASN A 1 182 ? 8.604 -25.896 -24.000 1.00 15.83 182 ASN A C 1
ATOM 1397 O O . ASN A 1 182 ? 7.594 -26.559 -24.153 1.00 16.00 182 ASN A O 1
ATOM 1402 N N . HIS A 1 183 ? 9.327 -25.491 -25.035 1.00 16.32 183 HIS A N 1
ATOM 1403 C CA . HIS A 1 183 ? 9.057 -26.031 -26.369 1.00 16.66 183 HIS A CA 1
ATOM 1404 C C . HIS A 1 183 ? 9.028 -27.564 -26.324 1.00 15.60 183 HIS A C 1
ATOM 1405 O O . HIS A 1 183 ? 9.809 -28.213 -25.586 1.00 18.44 183 HIS A O 1
ATOM 1412 N N . GLY A 1 184 ? 8.088 -28.138 -27.090 1.00 16.73 184 GLY A N 1
ATOM 1413 C CA . GLY A 1 184 ? 7.881 -29.572 -27.083 1.00 17.21 184 GLY A CA 1
ATOM 1414 C C . GLY A 1 184 ? 7.034 -30.106 -25.948 1.00 16.67 184 GLY A C 1
ATOM 1415 O O . GLY A 1 184 ? 6.805 -31.326 -25.883 1.00 17.23 184 GLY A O 1
ATOM 1416 N N . ARG A 1 185 ? 6.573 -29.214 -25.052 1.00 15.17 185 ARG A N 1
ATOM 1417 C CA . ARG A 1 185 ? 5.744 -29.674 -23.912 1.00 15.50 185 ARG A CA 1
ATOM 1418 C C . ARG A 1 185 ? 4.321 -29.218 -23.997 1.00 15.06 185 ARG A C 1
ATOM 1419 O O . ARG A 1 185 ? 3.515 -29.597 -23.119 1.00 15.60 185 ARG A O 1
ATOM 1427 N N . GLU A 1 186 ? 3.999 -28.458 -25.033 1.00 14.93 186 GLU A N 1
ATOM 1428 C CA . GLU A 1 186 ? 2.646 -27.875 -25.168 1.00 15.09 186 GLU A CA 1
ATOM 1429 C C . GLU A 1 186 ? 1.576 -28.933 -25.100 1.00 14.99 186 GLU A C 1
ATOM 1430 O O . GLU A 1 186 ? 0.543 -28.735 -24.426 1.00 16.63 186 GLU A O 1
ATOM 1436 N N . GLU A 1 187 ? 1.811 -30.058 -25.748 1.00 16.27 187 GLU A N 1
ATOM 1437 C CA . GLU A 1 187 ? 0.820 -31.127 -25.805 1.00 17.34 187 GLU A CA 1
ATOM 1438 C C . GLU A 1 187 ? 0.867 -32.051 -24.588 1.00 16.70 187 GLU A C 1
ATOM 1439 O O . GLU A 1 187 ? -0.004 -32.881 -24.410 1.00 19.44 187 GLU A O 1
ATOM 1445 N N . HIS A 1 188 ? 1.857 -31.869 -23.709 1.00 16.38 188 HIS A N 1
ATOM 1446 C CA . HIS A 1 188 ? 2.058 -32.782 -22.602 1.00 15.53 188 HIS A CA 1
ATOM 1447 C C . HIS A 1 188 ? 1.548 -32.304 -21.236 1.00 16.24 188 HIS A C 1
ATOM 1448 O O . HIS A 1 188 ? 1.292 -33.124 -20.333 1.00 19.46 188 HIS A O 1
ATOM 1455 N N . VAL A 1 189 ? 1.384 -31.001 -21.090 1.00 15.96 189 VAL A N 1
ATOM 1456 C CA . VAL A 1 189 ? 0.937 -30.423 -19.842 1.00 14.32 189 VAL A CA 1
ATOM 1457 C C . VAL A 1 189 ? -0.549 -30.778 -19.642 1.00 15.68 189 VAL A C 1
ATOM 1458 O O . VAL A 1 189 ? -1.359 -30.680 -20.583 1.00 15.95 189 VAL A O 1
ATOM 1462 N N . ARG A 1 190 ? -0.885 -31.204 -18.430 1.00 12.82 190 ARG A N 1
ATOM 1463 C CA . ARG A 1 190 ? -2.211 -31.712 -18.144 1.00 15.40 190 ARG A CA 1
ATOM 1464 C C . ARG A 1 190 ? -3.093 -30.776 -17.329 1.00 17.35 190 ARG A C 1
ATOM 1465 O O . ARG A 1 190 ? -4.231 -31.156 -17.014 1.00 18.28 190 ARG A O 1
ATOM 1473 N N . PHE A 1 191 ? -2.611 -29.575 -17.020 1.00 15.43 191 PHE A N 1
ATOM 1474 C CA . PHE A 1 191 ? -3.370 -28.624 -16.208 1.00 14.74 191 PHE A CA 1
ATOM 1475 C C . PHE A 1 191 ? -3.662 -27.301 -16.943 1.00 15.29 191 PHE A C 1
ATOM 1476 O O . PHE A 1 191 ? -3.905 -26.288 -16.301 1.00 15.02 191 PHE A O 1
ATOM 1484 N N . TRP A 1 192 ? -3.705 -27.320 -18.286 1.00 15.25 192 TRP A N 1
ATOM 1485 C CA . TRP A 1 192 ? -4.004 -26.100 -19.027 1.00 14.65 192 TRP A CA 1
ATOM 1486 C C . TRP A 1 192 ? -5.393 -25.530 -18.689 1.00 15.18 192 TRP A C 1
ATOM 1487 O O . TRP A 1 192 ? -5.598 -24.339 -18.790 1.00 14.71 192 TRP A O 1
ATOM 1498 N N . ASP A 1 193 ? -6.328 -26.394 -18.308 1.00 15.15 193 ASP A N 1
ATOM 1499 C CA . ASP A 1 193 ? -7.627 -25.882 -17.882 1.00 17.10 193 ASP A CA 1
ATOM 1500 C C . ASP A 1 193 ? -7.582 -24.936 -16.677 1.00 17.14 193 ASP A C 1
ATOM 1501 O O . ASP A 1 193 ? -8.500 -24.143 -16.469 1.00 17.99 193 ASP A O 1
ATOM 1506 N N . ALA A 1 194 ? -6.509 -24.965 -15.895 1.00 16.07 194 ALA A N 1
ATOM 1507 C CA . ALA A 1 194 ? -6.382 -24.141 -14.723 1.00 14.89 194 ALA A CA 1
ATOM 1508 C C . ALA A 1 194 ? -5.829 -22.772 -15.017 1.00 14.04 194 ALA A C 1
ATOM 1509 O O . ALA A 1 194 ? -5.784 -21.950 -14.141 1.00 16.57 194 ALA A O 1
ATOM 1511 N N . VAL A 1 195 ? -5.394 -22.536 -16.259 1.00 14.82 195 VAL A N 1
ATOM 1512 C CA . VAL A 1 195 ? -4.906 -21.238 -16.625 1.00 14.69 195 VAL A CA 1
ATOM 1513 C C . VAL A 1 195 ? -5.744 -20.582 -17.716 1.00 13.08 195 VAL A C 1
ATOM 1514 O O . VAL A 1 195 ? -6.570 -21.213 -18.322 1.00 17.21 195 VAL A O 1
ATOM 1518 N N . ASP A 1 196 ? -5.562 -19.279 -17.904 1.00 13.33 196 ASP A N 1
ATOM 1519 C CA . ASP A 1 196 ? -6.325 -18.544 -18.936 1.00 15.58 196 ASP A CA 1
ATOM 1520 C C . ASP A 1 196 ? -5.770 -18.657 -20.328 1.00 15.96 196 ASP A C 1
ATOM 1521 O O . ASP A 1 196 ? -6.481 -18.579 -21.319 1.00 17.44 196 ASP A O 1
ATOM 1526 N N . LEU A 1 197 ? -4.439 -18.730 -20.399 1.00 14.37 197 LEU A N 1
ATOM 1527 C CA . LEU A 1 197 ? -3.715 -18.746 -21.662 1.00 14.57 197 LEU A CA 1
ATOM 1528 C C . LEU A 1 197 ? -2.640 -19.807 -21.623 1.00 14.44 197 LEU A C 1
ATOM 1529 O O . LEU A 1 197 ? -1.907 -19.918 -20.633 1.00 14.41 197 LEU A O 1
ATOM 1534 N N . ILE A 1 198 ? -2.531 -20.547 -22.705 1.00 14.65 198 ILE A N 1
ATOM 1535 C CA . ILE A 1 198 ? -1.442 -21.516 -22.858 1.00 15.38 198 ILE A CA 1
ATOM 1536 C C . ILE A 1 198 ? -0.251 -20.751 -23.407 1.00 14.74 198 ILE A C 1
ATOM 1537 O O . ILE A 1 198 ? -0.421 -19.984 -24.324 1.00 14.58 198 ILE A O 1
ATOM 1542 N N . SER A 1 199 ? 0.949 -20.947 -22.829 1.00 14.21 199 SER A N 1
ATOM 1543 C CA . SER A 1 199 ? 2.146 -20.345 -23.434 1.00 14.25 199 SER A CA 1
ATOM 1544 C C . SER A 1 199 ? 3.353 -21.232 -23.371 1.00 15.15 199 SER A C 1
ATOM 1545 O O . SER A 1 199 ? 3.429 -22.150 -22.565 1.00 14.29 199 SER A O 1
ATOM 1548 N N . SER A 1 200 ? 4.300 -20.960 -24.289 1.00 14.68 200 SER A N 1
ATOM 1549 C CA . SER A 1 200 ? 5.489 -21.777 -24.324 1.00 14.26 200 SER A CA 1
ATOM 1550 C C . SER A 1 200 ? 6.732 -20.962 -24.636 1.00 14.19 200 SER A C 1
ATOM 1551 O O . SER A 1 200 ? 6.650 -19.822 -25.061 1.00 14.16 200 SER A O 1
ATOM 1554 N N . SER A 1 201 ? 7.877 -21.583 -24.338 1.00 16.15 201 SER A N 1
ATOM 1555 C CA . SER A 1 201 ? 9.196 -21.053 -24.699 1.00 16.81 201 SER A CA 1
ATOM 1556 C C . SER A 1 201 ? 9.508 -21.651 -26.036 1.00 15.40 201 SER A C 1
ATOM 1557 O O . SER A 1 201 ? 10.072 -22.722 -26.124 1.00 19.22 201 SER A O 1
ATOM 1560 N N . ALA A 1 202 ? 9.059 -20.967 -27.077 1.00 17.00 202 ALA A N 1
ATOM 1561 C CA . ALA A 1 202 ? 8.980 -21.515 -28.423 1.00 18.41 202 ALA A CA 1
ATOM 1562 C C . ALA A 1 202 ? 10.279 -21.335 -29.193 1.00 18.94 202 ALA A C 1
ATOM 1563 O O . ALA A 1 202 ? 10.308 -20.750 -30.285 1.00 19.88 202 ALA A O 1
ATOM 1565 N N . TYR A 1 203 ? 11.342 -21.894 -28.621 1.00 20.05 203 TYR A N 1
ATOM 1566 C CA . TYR A 1 203 ? 12.674 -21.868 -29.251 1.00 19.05 203 TYR A CA 1
ATOM 1567 C C . TYR A 1 203 ? 12.834 -23.017 -30.260 1.00 21.71 203 TYR A C 1
ATOM 1568 O O . TYR A 1 203 ? 13.691 -23.893 -30.119 1.00 21.24 203 TYR A O 1
ATOM 1577 N N . TYR A 1 204 ? 12.014 -22.981 -31.302 1.00 19.80 204 TYR A N 1
ATOM 1578 C CA . TYR A 1 204 ? 12.037 -23.973 -32.352 1.00 22.12 204 TYR A CA 1
ATOM 1579 C C . TYR A 1 204 ? 13.131 -23.566 -33.349 1.00 22.04 204 TYR A C 1
ATOM 1580 O O . TYR A 1 204 ? 13.188 -22.389 -33.747 1.00 23.30 204 TYR A O 1
ATOM 1589 N N . PRO A 1 205 ? 14.006 -24.531 -33.729 1.00 24.52 205 PRO A N 1
ATOM 1590 C CA . PRO A 1 205 ? 14.991 -24.236 -34.753 1.00 24.19 205 PRO A CA 1
ATOM 1591 C C . PRO A 1 205 ? 14.288 -23.772 -36.031 1.00 24.16 205 PRO A C 1
ATOM 1592 O O . PRO A 1 205 ? 13.130 -24.157 -36.283 1.00 26.60 205 PRO A O 1
ATOM 1596 N N . ILE A 1 206 ? 14.976 -22.940 -36.811 1.00 27.80 206 ILE A N 1
ATOM 1597 C CA . ILE A 1 206 ? 14.439 -22.405 -38.065 1.00 22.51 206 ILE A CA 1
ATOM 1598 C C . ILE A 1 206 ? 13.713 -23.501 -38.889 1.00 30.75 206 ILE A C 1
ATOM 1599 O O . ILE A 1 206 ? 12.591 -23.296 -39.364 1.00 34.33 206 ILE A O 1
ATOM 1604 N N . ASP A 1 207 ? 14.358 -24.662 -39.029 1.00 30.02 207 ASP A N 1
ATOM 1605 C CA . ASP A 1 207 ? 13.867 -25.762 -39.872 1.00 35.64 207 ASP A CA 1
ATOM 1606 C C . ASP A 1 207 ? 12.602 -26.457 -39.376 1.00 27.22 207 ASP A C 1
ATOM 1607 O O . ASP A 1 207 ? 11.968 -27.203 -40.138 1.00 44.47 207 ASP A O 1
ATOM 1609 N N . ARG A 1 208 ? 12.232 -26.206 -38.126 1.00 28.68 208 ARG A N 1
ATOM 1610 C CA . ARG A 1 208 ? 11.218 -26.971 -37.424 1.00 32.05 208 ARG A CA 1
ATOM 1611 C C . ARG A 1 208 ? 9.873 -26.223 -37.344 1.00 29.53 208 ARG A C 1
ATOM 1612 O O . ARG A 1 208 ? 8.845 -26.814 -37.006 1.00 27.48 208 ARG A O 1
ATOM 1614 N N . TRP A 1 209 ? 9.872 -24.935 -37.674 1.00 22.12 209 TRP A N 1
ATOM 1615 C CA . TRP A 1 209 ? 8.691 -24.097 -37.452 1.00 24.56 209 TRP A CA 1
ATOM 1616 C C . TRP A 1 209 ? 7.472 -24.600 -38.191 1.00 28.09 209 TRP A C 1
ATOM 1617 O O . TRP A 1 209 ? 6.433 -24.866 -37.572 1.00 24.65 209 TRP A O 1
ATOM 1628 N N . ARG A 1 210 ? 7.596 -24.789 -39.500 1.00 29.49 210 ARG A N 1
ATOM 1629 C CA . ARG A 1 210 ? 6.435 -25.103 -40.312 1.00 30.75 210 ARG A CA 1
ATOM 1630 C C . ARG A 1 210 ? 5.809 -26.449 -39.879 1.00 27.91 210 ARG A C 1
ATOM 1631 O O . ARG A 1 210 ? 4.589 -26.583 -39.849 1.00 28.64 210 ARG A O 1
ATOM 1633 N N . ASP A 1 211 ? 6.642 -27.434 -39.535 1.00 28.13 211 ASP A N 1
ATOM 1634 C CA . ASP A 1 211 ? 6.126 -28.745 -39.106 1.00 29.62 211 ASP A CA 1
ATOM 1635 C C . ASP A 1 211 ? 5.519 -28.726 -37.702 1.00 27.39 211 ASP A C 1
ATOM 1636 O O . ASP A 1 211 ? 4.712 -29.579 -37.378 1.00 27.49 211 ASP A O 1
ATOM 1641 N N . ARG A 1 212 ? 5.923 -27.767 -36.882 1.00 26.04 212 ARG A N 1
ATOM 1642 C CA . ARG A 1 212 ? 5.419 -27.667 -35.515 1.00 22.62 212 ARG A CA 1
ATOM 1643 C C . ARG A 1 212 ? 4.074 -26.980 -35.367 1.00 21.01 212 ARG A C 1
ATOM 1644 O O . ARG A 1 212 ? 3.330 -27.262 -34.406 1.00 22.30 212 ARG A O 1
ATOM 1652 N N . VAL A 1 213 ? 3.768 -26.074 -36.283 1.00 20.79 213 VAL A N 1
ATOM 1653 C CA . VAL A 1 213 ? 2.559 -25.284 -36.224 1.00 22.71 213 VAL A CA 1
ATOM 1654 C C . VAL A 1 213 ? 1.287 -26.126 -36.063 1.00 22.85 213 VAL A C 1
ATOM 1655 O O . VAL A 1 213 ? 0.455 -25.789 -35.217 1.00 23.93 213 VAL A O 1
ATOM 1659 N N . PRO A 1 214 ? 1.158 -27.247 -36.804 1.00 21.14 214 PRO A N 1
ATOM 1660 C CA . PRO A 1 214 ? -0.099 -27.981 -36.660 1.00 26.07 214 PRO A CA 1
ATOM 1661 C C . PRO A 1 214 ? -0.361 -28.498 -35.271 1.00 20.97 214 PRO A C 1
ATOM 1662 O O . PRO A 1 214 ? -1.524 -28.513 -34.815 1.00 21.70 214 PRO A O 1
ATOM 1666 N N . VAL A 1 215 ? 0.692 -28.890 -34.562 1.00 20.81 215 VAL A N 1
ATOM 1667 C CA . VAL A 1 215 ? 0.511 -29.391 -33.212 1.00 20.38 215 VAL A CA 1
ATOM 1668 C C . VAL A 1 215 ? 0.128 -28.243 -32.271 1.00 18.73 215 VAL A C 1
ATOM 1669 O O . VAL A 1 215 ? -0.705 -28.412 -31.397 1.00 18.80 215 VAL A O 1
ATOM 1673 N N . LEU A 1 216 ? 0.708 -27.067 -32.479 1.00 20.21 216 LEU A N 1
ATOM 1674 C CA . LEU A 1 216 ? 0.370 -25.910 -31.670 1.00 19.58 216 LEU A CA 1
ATOM 1675 C C . LEU A 1 216 ? -1.111 -25.564 -31.850 1.00 16.16 216 LEU A C 1
ATOM 1676 O O . LEU A 1 216 ? -1.828 -25.316 -30.852 1.00 16.11 216 LEU A O 1
ATOM 1681 N N . ARG A 1 217 ? -1.559 -25.568 -33.111 1.00 19.74 217 ARG A N 1
ATOM 1682 C CA . ARG A 1 217 ? -2.986 -25.330 -33.379 1.00 19.53 217 ARG A CA 1
ATOM 1683 C C . ARG A 1 217 ? -3.832 -26.366 -32.667 1.00 19.52 217 ARG A C 1
ATOM 1684 O O . ARG A 1 217 ? -4.860 -26.036 -32.007 1.00 18.30 217 ARG A O 1
ATOM 1692 N N . GLU A 1 218 ? -3.445 -27.625 -32.803 1.00 19.07 218 GLU A N 1
ATOM 1693 C CA . GLU A 1 218 ? -4.209 -28.716 -32.185 1.00 18.66 218 GLU A CA 1
ATOM 1694 C C . GLU A 1 218 ? -4.296 -28.629 -30.678 1.00 16.94 218 GLU A C 1
ATOM 1695 O O . GLU A 1 218 ? -5.320 -28.940 -30.078 1.00 19.72 218 GLU A O 1
ATOM 1701 N N . VAL A 1 219 ? -3.215 -28.200 -30.045 1.00 17.76 219 VAL A N 1
ATOM 1702 C CA . VAL A 1 219 ? -3.210 -28.035 -28.598 1.00 16.94 219 VAL A CA 1
ATOM 1703 C C . VAL A 1 219 ? -4.165 -26.915 -28.196 1.00 16.38 219 VAL A C 1
ATOM 1704 O O . VAL A 1 219 ? -5.001 -27.091 -27.288 1.00 15.96 219 VAL A O 1
ATOM 1708 N N . ALA A 1 220 ? -4.085 -25.771 -28.857 1.00 18.24 220 ALA A N 1
ATOM 1709 C CA . ALA A 1 220 ? -5.019 -24.680 -28.550 1.00 20.32 220 ALA A CA 1
ATOM 1710 C C . ALA A 1 220 ? -6.464 -25.132 -28.737 1.00 19.70 220 ALA A C 1
ATOM 1711 O O . ALA A 1 220 ? -7.328 -24.906 -27.875 1.00 20.34 220 ALA A O 1
ATOM 1713 N N . GLU A 1 221 ? -6.730 -25.783 -29.860 1.00 20.15 221 GLU A N 1
ATOM 1714 C CA . GLU A 1 221 ? -8.102 -26.167 -30.165 1.00 20.90 221 GLU A CA 1
ATOM 1715 C C . GLU A 1 221 ? -8.586 -27.274 -29.223 1.00 18.16 221 GLU A C 1
ATOM 1716 O O . GLU A 1 221 ? -9.720 -27.208 -28.692 1.00 19.64 221 GLU A O 1
ATOM 1722 N N . ALA A 1 222 ? -7.710 -28.219 -28.887 1.00 18.40 222 ALA A N 1
ATOM 1723 C CA . ALA A 1 222 ? -8.038 -29.301 -27.967 1.00 19.53 222 ALA A CA 1
ATOM 1724 C C . ALA A 1 222 ? -8.437 -28.805 -26.597 1.00 18.67 222 ALA A C 1
ATOM 1725 O O . ALA A 1 222 ? -9.371 -29.344 -25.998 1.00 20.15 222 ALA A O 1
ATOM 1727 N N . HIS A 1 223 ? -7.721 -27.798 -26.099 1.00 17.75 223 HIS A N 1
ATOM 1728 C CA . HIS A 1 223 ? -7.939 -27.272 -24.769 1.00 18.02 223 HIS A CA 1
ATOM 1729 C C . HIS A 1 223 ? -8.883 -26.084 -24.752 1.00 19.07 223 HIS A C 1
ATOM 1730 O O . HIS A 1 223 ? -9.198 -25.573 -23.683 1.00 20.07 223 HIS A O 1
ATOM 1737 N N . GLU A 1 224 ? -9.289 -25.630 -25.933 1.00 19.44 224 GLU A N 1
ATOM 1738 C CA . GLU A 1 224 ? -10.193 -24.463 -26.089 1.00 20.89 224 GLU A CA 1
ATOM 1739 C C . GLU A 1 224 ? -9.638 -23.253 -25.327 1.00 21.36 224 GLU A C 1
ATOM 1740 O O . GLU A 1 224 ? -10.327 -22.615 -24.541 1.00 25.24 224 GLU A O 1
ATOM 1746 N N . LYS A 1 225 ? -8.345 -23.004 -25.512 1.00 19.96 225 LYS A N 1
ATOM 1747 C CA . LYS A 1 225 ? -7.668 -21.879 -24.897 1.00 17.62 225 LYS A CA 1
ATOM 1748 C C . LYS A 1 225 ? -6.798 -21.251 -25.966 1.00 16.74 225 LYS A C 1
ATOM 1749 O O . LYS A 1 225 ? -6.249 -21.985 -26.808 1.00 22.13 225 LYS A O 1
ATOM 1755 N N . PRO A 1 226 ? -6.622 -19.915 -25.913 1.00 18.57 226 PRO A N 1
ATOM 1756 C CA . PRO A 1 226 ? -5.598 -19.366 -26.811 1.00 18.59 226 PRO A CA 1
ATOM 1757 C C . PRO A 1 226 ? -4.193 -19.746 -26.380 1.00 18.46 226 PRO A C 1
ATOM 1758 O O . PRO A 1 226 ? -3.948 -20.053 -25.211 1.00 17.46 226 PRO A O 1
ATOM 1762 N N . LEU A 1 227 ? -3.312 -19.705 -27.353 1.00 17.57 227 LEU A N 1
ATOM 1763 C CA . LEU A 1 227 ? -1.911 -20.051 -27.153 1.00 15.43 227 LEU A CA 1
ATOM 1764 C C . LEU A 1 227 ? -1.014 -18.910 -27.624 1.00 15.73 227 LEU A C 1
ATOM 1765 O O . LEU A 1 227 ? -1.205 -18.381 -28.721 1.00 18.31 227 LEU A O 1
ATOM 1770 N N . PHE A 1 228 ? 0.014 -18.568 -26.812 1.00 16.48 228 PHE A N 1
ATOM 1771 C CA . PHE A 1 228 ? 1.005 -17.634 -27.284 1.00 15.80 228 PHE A CA 1
ATOM 1772 C C . PHE A 1 228 ? 2.378 -18.041 -26.780 1.00 14.93 228 PHE A C 1
ATOM 1773 O O . PHE A 1 228 ? 2.516 -19.021 -26.053 1.00 15.91 228 PHE A O 1
ATOM 1781 N N . PHE A 1 229 ? 3.396 -17.318 -27.254 1.00 14.43 229 PHE A N 1
ATOM 1782 C CA . PHE A 1 229 ? 4.754 -17.647 -26.876 1.00 15.80 229 PHE A CA 1
ATOM 1783 C C . PHE A 1 229 ? 5.226 -16.698 -25.752 1.00 13.59 229 PHE A C 1
ATOM 1784 O O . PHE A 1 229 ? 5.415 -15.508 -25.971 1.00 14.12 229 PHE A O 1
ATOM 1792 N N . MET A 1 230 ? 5.352 -17.248 -24.540 1.00 14.17 230 MET A N 1
ATOM 1793 C CA . MET A 1 230 ? 5.886 -16.484 -23.401 1.00 14.33 230 MET A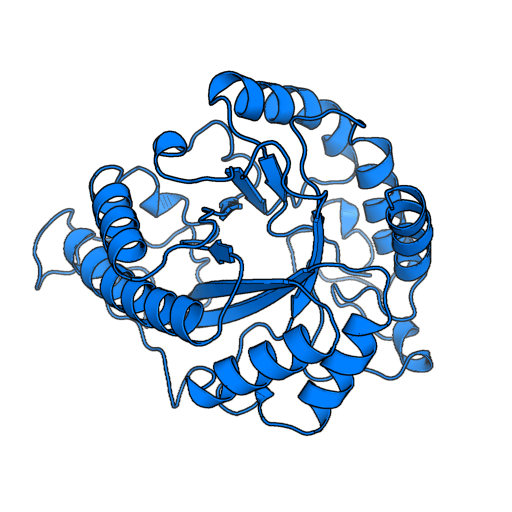 CA 1
ATOM 1794 C C . MET A 1 230 ? 7.375 -16.196 -23.516 1.00 14.66 230 MET A C 1
ATOM 1795 O O . MET A 1 230 ? 7.809 -15.240 -22.916 1.00 16.42 230 MET A O 1
ATOM 1800 N N . GLU A 1 231 ? 8.110 -17.007 -24.276 1.00 15.46 231 GLU A N 1
ATOM 1801 C CA . GLU A 1 231 ? 9.446 -16.651 -24.722 1.00 15.73 231 GLU A CA 1
ATOM 1802 C C . GLU A 1 231 ? 9.638 -17.108 -26.146 1.00 15.18 231 GLU A C 1
ATOM 1803 O O . GLU A 1 231 ? 9.254 -18.228 -26.508 1.00 16.54 231 GLU A O 1
ATOM 1809 N N . VAL A 1 232 ? 10.284 -16.257 -26.929 1.00 17.02 232 VAL A N 1
ATOM 1810 C CA . VAL A 1 232 ? 10.790 -16.695 -28.220 1.00 17.50 232 VAL A CA 1
ATOM 1811 C C . VAL A 1 232 ? 11.823 -15.694 -28.673 1.00 18.71 232 VAL A C 1
ATOM 1812 O O . VAL A 1 232 ? 11.666 -14.479 -28.483 1.00 17.41 232 VAL A O 1
ATOM 1816 N N . GLY A 1 233 ? 12.891 -16.212 -29.269 1.00 17.99 233 GLY A N 1
ATOM 1817 C CA . GLY A 1 233 ? 13.967 -15.351 -29.707 1.00 20.21 233 GLY A CA 1
ATOM 1818 C C . GLY A 1 233 ? 15.157 -16.173 -30.114 1.00 18.53 233 GLY A C 1
ATOM 1819 O O . GLY A 1 233 ? 15.104 -17.413 -30.120 1.00 17.92 233 GLY A O 1
ATOM 1820 N N . CYS A 1 234 ? 16.216 -15.473 -30.480 1.00 21.01 234 CYS A N 1
ATOM 1821 C CA . CYS A 1 234 ? 17.421 -16.109 -30.996 1.00 21.19 234 CYS A CA 1
ATOM 1822 C C . CYS A 1 234 ? 18.577 -15.133 -30.811 1.00 21.53 234 CYS A C 1
ATOM 1823 O O . CYS A 1 234 ? 18.436 -13.943 -31.098 1.00 19.23 234 CYS A O 1
ATOM 1826 N N . PRO A 1 235 ? 19.734 -15.634 -30.357 1.00 23.07 235 PRO A N 1
ATOM 1827 C CA . PRO A 1 235 ? 20.914 -14.773 -30.301 1.00 25.33 235 PRO A CA 1
ATOM 1828 C C . PRO A 1 235 ? 21.444 -14.412 -31.672 1.00 24.56 235 PRO A C 1
ATOM 1829 O O . PRO A 1 235 ? 21.287 -15.175 -32.625 1.00 23.82 235 PRO A O 1
ATOM 1833 N N . SER A 1 236 ? 22.073 -13.247 -31.757 1.00 25.03 236 SER A N 1
ATOM 1834 C CA . SER A 1 236 ? 22.784 -12.853 -32.973 1.00 29.08 236 SER A CA 1
ATOM 1835 C C . SER A 1 236 ? 24.186 -13.467 -32.987 1.00 26.53 236 SER A C 1
ATOM 1836 O O . SER A 1 236 ? 25.197 -12.761 -32.906 1.00 30.57 236 SER A O 1
ATOM 1839 N N . ARG A 1 237 ? 24.203 -14.794 -33.097 1.00 29.87 237 ARG A N 1
ATOM 1840 C CA A ARG A 1 237 ? 25.437 -15.565 -33.223 0.50 21.72 237 ARG A CA 1
ATOM 1841 C CA B ARG A 1 237 ? 25.443 -15.553 -33.242 0.50 20.90 237 ARG A CA 1
ATOM 1842 C C . ARG A 1 237 ? 25.288 -16.594 -34.337 1.00 32.41 237 ARG A C 1
ATOM 1843 O O . ARG A 1 237 ? 24.156 -17.089 -34.640 1.00 31.53 237 ARG A O 1
ATOM 1858 N N . SER A 1 238 ? 26.416 -16.903 -34.948 1.00 30.26 238 SER A N 1
ATOM 1859 C CA . SER A 1 238 ? 26.460 -17.833 -36.044 1.00 40.53 238 SER A CA 1
ATOM 1860 C C . SER A 1 238 ? 25.914 -19.197 -35.639 1.00 30.49 238 SER A C 1
ATOM 1861 O O . SER A 1 238 ? 26.239 -19.702 -34.563 1.00 33.35 238 SER A O 1
ATOM 1864 N N . GLY A 1 239 ? 25.059 -19.765 -36.495 1.00 30.59 239 GLY A N 1
ATOM 1865 C CA . GLY A 1 239 ? 24.477 -21.092 -36.256 1.00 32.05 239 GLY A CA 1
ATOM 1866 C C . GLY A 1 239 ? 23.340 -21.136 -35.226 1.00 27.30 239 GLY A C 1
ATOM 1867 O O . GLY A 1 239 ? 22.697 -22.178 -35.046 1.00 32.90 239 GLY A O 1
ATOM 1868 N N . SER A 1 240 ? 23.101 -20.020 -34.544 1.00 27.49 240 SER A N 1
ATOM 1869 C CA . SER A 1 240 ? 22.137 -20.003 -33.429 1.00 25.13 240 SER A CA 1
ATOM 1870 C C . SER A 1 240 ? 20.702 -20.371 -33.819 1.00 26.52 240 SER A C 1
ATOM 1871 O O . SER A 1 240 ? 19.931 -20.855 -32.970 1.00 28.46 240 SER A O 1
ATOM 1874 N N . GLY A 1 241 ? 20.343 -20.178 -35.081 1.00 22.09 241 GLY A N 1
ATOM 1875 C CA . GLY A 1 241 ? 18.949 -20.494 -35.495 1.00 26.86 241 GLY A CA 1
ATOM 1876 C C . GLY A 1 241 ? 18.633 -21.978 -35.449 1.00 28.50 241 GLY A C 1
ATOM 1877 O O . GLY A 1 241 ? 17.455 -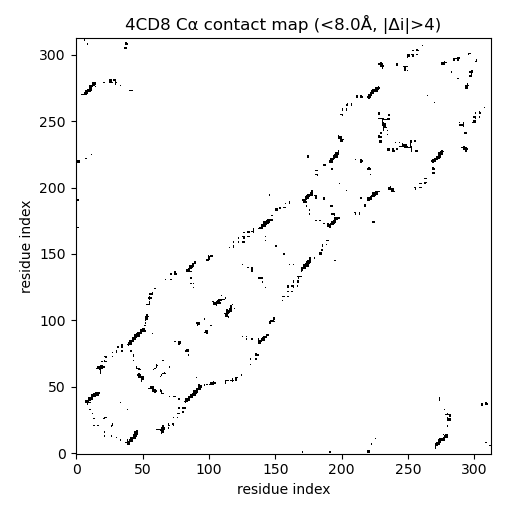22.361 -35.464 1.00 33.85 241 GLY A O 1
ATOM 1878 N N . ALA A 1 242 ? 19.690 -22.810 -35.413 1.00 27.85 242 ALA A N 1
ATOM 1879 C CA . ALA A 1 242 ? 19.575 -24.265 -35.214 1.00 30.23 242 ALA A CA 1
ATOM 1880 C C . ALA A 1 242 ? 19.382 -24.634 -33.729 1.00 30.73 242 ALA A C 1
ATOM 1881 O O . ALA A 1 242 ? 18.865 -25.708 -33.421 1.00 29.94 242 ALA A O 1
ATOM 1883 N N . CYS A 1 243 ? 19.816 -23.751 -32.825 1.00 27.24 243 CYS A N 1
ATOM 1884 C CA . CYS A 1 243 ? 19.663 -23.961 -31.390 1.00 27.44 243 CYS A CA 1
ATOM 1885 C C . CYS A 1 243 ? 19.304 -22.662 -30.662 1.00 26.78 243 CYS A C 1
ATOM 1886 O O . CYS A 1 243 ? 20.088 -22.159 -29.851 1.00 26.16 243 CYS A O 1
ATOM 1889 N N . PRO A 1 244 ? 18.088 -22.130 -30.922 1.00 22.50 244 PRO A N 1
ATOM 1890 C CA . PRO A 1 244 ? 17.828 -20.757 -30.500 1.00 21.06 244 PRO A CA 1
ATOM 1891 C C . PRO A 1 244 ? 17.723 -20.565 -28.992 1.00 20.78 244 PRO A C 1
ATOM 1892 O O . PRO A 1 244 ? 17.886 -19.451 -28.508 1.00 23.63 244 PRO A O 1
ATOM 1896 N N . TRP A 1 245 ? 17.498 -21.657 -28.271 1.00 20.78 245 TRP A N 1
ATOM 1897 C CA . TRP A 1 245 ? 17.409 -21.660 -26.813 1.00 20.00 245 TRP A CA 1
ATOM 1898 C C . TRP A 1 245 ? 18.769 -21.483 -26.128 1.00 20.77 245 TRP A C 1
ATOM 1899 O O . TRP A 1 245 ? 18.820 -21.239 -24.929 1.00 24.04 245 TRP A O 1
ATOM 1910 N N . ASP A 1 246 ? 19.867 -21.645 -26.874 1.00 24.50 246 ASP A N 1
ATOM 1911 C CA . ASP A 1 246 ? 21.192 -21.743 -26.242 1.00 28.46 246 ASP A CA 1
ATOM 1912 C C . ASP A 1 246 ? 21.845 -20.369 -26.113 1.00 28.56 246 ASP A C 1
ATOM 1913 O O . ASP A 1 246 ? 22.299 -19.800 -27.105 1.00 29.36 246 ASP A O 1
ATOM 1918 N N . TYR A 1 247 ? 21.904 -19.849 -24.884 1.00 30.25 247 TYR A N 1
ATOM 1919 C CA . TYR A 1 247 ? 22.533 -18.542 -24.620 1.00 35.04 247 TYR A CA 1
ATOM 1920 C C . TYR A 1 247 ? 24.062 -18.585 -24.484 1.00 30.91 247 TYR A C 1
ATOM 1921 O O . TYR A 1 247 ? 24.675 -17.553 -24.253 1.00 39.87 247 TYR A O 1
ATOM 1930 N N . ARG A 1 248 ? 24.641 -19.776 -24.584 1.00 28.89 248 ARG A N 1
ATOM 1931 C CA . ARG A 1 248 ? 26.100 -19.977 -24.464 1.00 34.46 248 ARG A CA 1
ATOM 1932 C C . ARG A 1 248 ? 26.675 -20.678 -25.740 1.00 25.61 248 ARG A C 1
ATOM 1933 O O . ARG A 1 248 ? 27.601 -21.463 -25.678 1.00 39.04 248 ARG A O 1
ATOM 1935 N N . HIS A 1 249 ? 26.057 -20.375 -26.886 1.00 29.42 249 HIS A N 1
ATOM 1936 C CA . HIS A 1 249 ? 26.436 -20.961 -28.146 1.00 38.58 249 HIS A CA 1
ATOM 1937 C C . HIS A 1 249 ? 27.762 -20.315 -28.613 1.00 31.61 249 HIS A C 1
ATOM 1938 O O . HIS A 1 249 ? 27.786 -19.105 -28.835 1.00 45.76 249 HIS A O 1
ATOM 1945 N N . PRO A 1 250 ? 28.857 -21.111 -28.748 1.00 40.24 250 PRO A N 1
ATOM 1946 C CA . PRO A 1 250 ? 30.068 -20.508 -29.322 1.00 38.89 250 PRO A CA 1
ATOM 1947 C C . PRO A 1 250 ? 29.802 -20.085 -30.775 1.00 47.15 250 PRO A C 1
ATOM 1948 O O . PRO A 1 250 ? 29.097 -20.788 -31.509 1.00 44.02 250 PRO A O 1
ATOM 1952 N N . GLY A 1 251 ? 30.340 -18.936 -31.175 1.00 26.22 251 GLY A N 1
ATOM 1953 C CA . GLY A 1 251 ? 30.199 -18.470 -32.555 1.00 49.64 251 GLY A CA 1
ATOM 1954 C C . GLY A 1 251 ? 30.497 -16.995 -32.738 1.00 46.65 251 GLY A C 1
ATOM 1955 O O . GLY A 1 251 ? 30.525 -16.221 -31.784 1.00 53.76 251 GLY A O 1
ATOM 1956 N N . ALA A 1 252 ? 30.725 -16.612 -33.984 1.00 42.33 252 ALA A N 1
ATOM 1957 C CA . ALA A 1 252 ? 30.918 -15.215 -34.333 1.00 44.06 252 ALA A CA 1
ATOM 1958 C C . ALA A 1 252 ? 29.587 -14.502 -34.100 1.00 28.38 252 ALA A C 1
ATOM 1959 O O . ALA A 1 252 ? 28.534 -15.120 -34.200 1.00 46.70 252 ALA A O 1
ATOM 1961 N N . VAL A 1 253 ? 29.642 -13.210 -33.788 1.00 39.05 253 VAL A N 1
ATOM 1962 C CA . VAL A 1 253 ? 28.453 -12.366 -33.879 1.00 22.02 253 VAL A CA 1
ATOM 1963 C C . VAL A 1 253 ? 27.900 -12.461 -35.305 1.00 27.15 253 VAL A C 1
ATOM 1964 O O . VAL A 1 253 ? 28.672 -12.362 -36.280 1.00 37.56 253 VAL A O 1
ATOM 1968 N N . CYS A 1 254 ? 26.578 -12.690 -35.426 1.00 36.15 254 CYS A N 1
ATOM 1969 C CA . CYS A 1 254 ? 25.984 -12.800 -36.745 1.00 23.97 254 CYS A CA 1
ATOM 1970 C C . CYS A 1 254 ? 24.576 -12.225 -36.652 1.00 34.81 254 CYS A C 1
ATOM 1971 O O . CYS A 1 254 ? 23.632 -12.931 -36.255 1.00 25.12 254 CYS A O 1
ATOM 1974 N N . LEU A 1 255 ? 24.453 -10.959 -37.017 1.00 26.62 255 LEU A N 1
ATOM 1975 C CA . LEU A 1 255 ? 23.180 -10.258 -36.930 1.00 28.05 255 LEU A CA 1
ATOM 1976 C C . LEU A 1 255 ? 22.160 -10.890 -37.881 1.00 24.46 255 LEU A C 1
ATOM 1977 O O . LEU A 1 255 ? 20.956 -11.063 -37.500 1.00 35.99 255 LEU A O 1
ATOM 1982 N N . ASP A 1 256 ? 22.640 -11.314 -39.060 1.00 31.51 256 ASP A N 1
ATOM 1983 C CA . ASP A 1 256 ? 21.756 -11.868 -40.085 1.00 34.52 256 ASP A CA 1
ATOM 1984 C C . ASP A 1 256 ? 21.091 -13.176 -39.629 1.00 32.81 256 ASP A C 1
ATOM 1985 O O . ASP A 1 256 ? 19.978 -13.475 -40.050 1.00 35.37 256 ASP A O 1
ATOM 1990 N N . GLU A 1 257 ? 21.770 -13.951 -38.782 1.00 29.17 257 GLU A N 1
ATOM 1991 C CA . GLU A 1 257 ? 21.243 -15.240 -38.306 1.00 28.68 257 GLU A CA 1
ATOM 1992 C C . GLU A 1 257 ? 20.000 -15.011 -37.446 1.00 25.96 257 GLU A C 1
ATOM 1993 O O . GLU A 1 257 ? 18.988 -15.714 -37.585 1.00 28.32 257 GLU A O 1
ATOM 1999 N N . GLN A 1 258 ? 20.089 -14.025 -36.556 1.00 20.89 258 GLN A N 1
ATOM 2000 C CA . GLN A 1 258 ? 18.947 -13.646 -35.720 1.00 24.83 258 GLN A CA 1
ATOM 2001 C C . GLN A 1 258 ? 17.787 -13.197 -36.617 1.00 19.94 258 GLN A C 1
ATOM 2002 O O . GLN A 1 258 ? 16.645 -13.563 -36.385 1.00 25.48 258 GLN A O 1
ATOM 2008 N N . ALA A 1 259 ? 18.082 -12.412 -37.662 1.00 21.75 259 ALA A N 1
ATOM 2009 C CA . ALA A 1 259 ? 17.027 -11.984 -38.588 1.00 23.88 259 ALA A CA 1
ATOM 2010 C C . ALA A 1 259 ? 16.357 -13.182 -39.285 1.00 25.56 259 ALA A C 1
ATOM 2011 O O . ALA A 1 259 ? 15.113 -13.227 -39.383 1.00 28.05 259 ALA A O 1
ATOM 2013 N N . ARG A 1 260 ? 17.174 -14.147 -39.733 1.00 27.50 260 ARG A N 1
ATOM 2014 C CA . ARG A 1 260 ? 16.674 -15.357 -40.415 1.00 26.47 260 ARG A CA 1
ATOM 2015 C C . ARG A 1 260 ? 15.732 -16.124 -39.480 1.00 28.09 260 ARG A C 1
ATOM 2016 O O . ARG A 1 260 ? 14.690 -16.613 -39.909 1.00 28.21 260 ARG A O 1
ATOM 2024 N N . PHE A 1 261 ? 16.088 -16.217 -38.197 1.00 26.91 261 PHE A N 1
ATOM 2025 C CA . PHE A 1 261 ? 15.182 -16.860 -37.234 1.00 26.55 261 PHE A CA 1
ATOM 2026 C C . PHE A 1 261 ? 13.833 -16.146 -37.195 1.00 23.90 261 PHE A C 1
ATOM 2027 O O . PHE A 1 261 ? 12.790 -16.807 -37.276 1.00 23.18 261 PHE A O 1
ATOM 2035 N N . TYR A 1 262 ? 13.848 -14.818 -37.049 1.00 24.71 262 TYR A N 1
ATOM 2036 C CA . TYR A 1 262 ? 12.567 -14.051 -36.950 1.00 19.86 262 TYR A CA 1
ATOM 2037 C C . TYR A 1 262 ? 11.767 -14.173 -38.248 1.00 21.47 262 TYR A C 1
ATOM 2038 O O . TYR A 1 262 ? 10.547 -14.408 -38.220 1.00 24.12 262 TYR A O 1
ATOM 2047 N N . GLU A 1 263 ? 12.440 -14.076 -39.395 1.00 22.42 263 GLU A N 1
ATOM 2048 C CA . GLU A 1 263 ? 11.747 -14.278 -40.688 1.00 20.93 263 GLU A CA 1
ATOM 2049 C C . GLU A 1 263 ? 11.053 -15.647 -40.747 1.00 23.69 263 GLU A C 1
ATOM 2050 O O . GLU A 1 263 ? 9.845 -15.734 -41.119 1.00 27.04 263 GLU A O 1
ATOM 2056 N N . ALA A 1 264 ? 11.756 -16.696 -40.320 1.00 26.05 264 ALA A N 1
ATOM 2057 C CA . ALA A 1 264 ? 11.197 -18.053 -40.385 1.00 27.13 264 ALA A CA 1
ATOM 2058 C C . ALA A 1 264 ? 9.992 -18.225 -39.472 1.00 25.12 264 ALA A C 1
ATOM 2059 O O . ALA A 1 264 ? 9.000 -18.860 -39.847 1.00 27.82 264 ALA A O 1
ATOM 2061 N N . MET A 1 265 ? 10.099 -17.670 -38.273 1.00 23.18 265 MET A N 1
ATOM 2062 C CA . MET A 1 265 ? 9.020 -17.722 -37.316 1.00 22.69 265 MET A CA 1
ATOM 2063 C C . MET A 1 265 ? 7.786 -16.985 -37.843 1.00 20.17 265 MET A C 1
ATOM 2064 O O . MET A 1 265 ? 6.691 -17.569 -37.874 1.00 20.40 265 MET A O 1
ATOM 2069 N N . PHE A 1 266 ? 7.947 -15.733 -38.260 1.00 21.13 266 PHE A N 1
ATOM 2070 C CA . PHE A 1 266 ? 6.814 -14.968 -38.798 1.00 21.81 266 PHE A CA 1
ATOM 2071 C C . PHE A 1 266 ? 6.238 -15.614 -40.041 1.00 21.60 266 PHE A C 1
ATOM 2072 O O . PHE A 1 266 ? 4.998 -15.669 -40.179 1.00 26.47 266 PHE A O 1
ATOM 2080 N N . ALA A 1 267 ? 7.077 -16.189 -40.904 1.00 25.23 267 ALA A N 1
ATOM 2081 C CA . ALA A 1 267 ? 6.546 -16.837 -42.117 1.00 27.38 267 ALA A CA 1
ATOM 2082 C C . ALA A 1 267 ? 5.702 -18.049 -41.764 1.00 25.50 267 ALA A C 1
ATOM 2083 O O . ALA A 1 267 ? 4.681 -18.334 -42.433 1.00 30.25 267 ALA A O 1
ATOM 2085 N N . ALA A 1 268 ? 6.126 -18.768 -40.724 1.00 25.63 268 ALA A N 1
ATOM 2086 C CA . ALA A 1 268 ? 5.452 -20.011 -40.316 1.00 27.48 268 ALA A CA 1
ATOM 2087 C C . ALA A 1 268 ? 4.089 -19.819 -39.604 1.00 25.48 268 ALA A C 1
ATOM 2088 O O . ALA A 1 268 ? 3.163 -20.616 -39.821 1.00 26.55 268 ALA A O 1
ATOM 2090 N N . MET A 1 269 ? 3.957 -18.774 -38.784 1.00 23.52 269 MET A N 1
ATOM 2091 C CA . MET A 1 269 ? 2.796 -18.647 -37.903 1.00 22.69 269 MET A CA 1
ATOM 2092 C C . MET A 1 269 ? 1.622 -18.090 -38.679 1.00 21.14 269 MET A C 1
ATOM 2093 O O . MET A 1 269 ? 1.746 -17.070 -39.313 1.00 25.90 269 MET A O 1
ATOM 2098 N N . PRO A 1 270 ? 0.467 -18.774 -38.632 1.00 24.32 270 PRO A N 1
ATOM 2099 C CA . PRO A 1 270 ? -0.663 -18.301 -39.425 1.00 25.32 270 PRO A CA 1
ATOM 2100 C C . PRO A 1 270 ? -1.431 -17.173 -38.736 1.00 25.29 270 PRO A C 1
ATOM 2101 O O . PRO A 1 270 ? -1.221 -16.918 -37.550 1.00 28.41 270 PRO A O 1
ATOM 2105 N N . ASP A 1 271 ? -2.305 -16.500 -39.487 1.00 27.60 271 ASP A N 1
ATOM 2106 C CA . ASP A 1 271 ? -3.136 -15.474 -38.905 1.00 27.16 271 ASP A CA 1
ATOM 2107 C C . ASP A 1 271 ? -4.460 -16.143 -38.551 1.00 26.91 271 ASP A C 1
ATOM 2108 O O . ASP A 1 271 ? -5.429 -16.055 -39.290 1.00 30.84 271 ASP A O 1
ATOM 2113 N N . GLU A 1 272 ? -4.430 -16.840 -37.405 1.00 27.50 272 GLU A N 1
ATOM 2114 C CA . GLU A 1 272 ? -5.605 -17.583 -36.946 1.00 30.70 272 GLU A CA 1
ATOM 2115 C C . GLU A 1 272 ? -5.908 -17.222 -35.505 1.00 25.80 272 GLU A C 1
ATOM 2116 O O . GLU A 1 272 ? -4.998 -16.940 -34.732 1.00 20.57 272 GLU A O 1
ATOM 2122 N N . PRO A 1 273 ? -7.207 -17.233 -35.130 1.00 24.98 273 PRO A N 1
ATOM 2123 C CA . PRO A 1 273 ? -7.601 -16.702 -33.801 1.00 26.81 273 PRO A CA 1
ATOM 2124 C C . PRO A 1 273 ? -7.029 -17.406 -32.554 1.00 24.11 273 PRO A C 1
ATOM 2125 O O . PRO A 1 273 ? -6.999 -16.806 -31.477 1.00 24.70 273 PRO A O 1
ATOM 2129 N N . TRP A 1 274 ? -6.642 -18.676 -32.696 1.00 21.91 274 TRP A N 1
ATOM 2130 C CA . TRP A 1 274 ? -6.074 -19.448 -31.579 1.00 19.92 274 TRP A CA 1
ATOM 2131 C C . TRP A 1 274 ? -4.695 -18.979 -31.135 1.00 20.85 274 TRP A C 1
ATOM 2132 O O . TRP A 1 274 ? -4.274 -19.275 -30.014 1.00 21.35 274 TRP A O 1
ATOM 2143 N N . PHE A 1 275 ? -4.017 -18.256 -32.010 1.00 20.76 275 PHE A N 1
ATOM 2144 C CA . PHE A 1 275 ? -2.662 -17.792 -31.708 1.00 18.57 275 PHE A CA 1
ATOM 2145 C C . PHE A 1 275 ? -2.698 -16.318 -31.282 1.00 18.50 275 PHE A C 1
ATOM 2146 O O . PHE A 1 275 ? -3.182 -15.437 -32.013 1.00 18.32 275 PHE A O 1
ATOM 2154 N N . LYS A 1 276 ? -2.182 -16.057 -30.092 1.00 17.53 276 LYS A N 1
ATOM 2155 C CA . LYS A 1 276 ? -2.285 -14.742 -29.502 1.00 15.98 276 LYS A CA 1
ATOM 2156 C C . LYS A 1 276 ? -0.954 -13.994 -29.349 1.00 16.58 276 LYS A C 1
ATOM 2157 O O . LYS A 1 276 ? -0.928 -12.930 -28.793 1.00 18.18 276 LYS A O 1
ATOM 2163 N N . GLY A 1 277 ? 0.100 -14.499 -29.985 1.00 15.81 277 GLY A N 1
ATOM 2164 C CA . GLY A 1 277 ? 1.257 -13.659 -30.256 1.00 17.72 277 GLY A CA 1
ATOM 2165 C C . GLY A 1 277 ? 2.532 -13.991 -29.539 1.00 16.44 277 GLY A C 1
ATOM 2166 O O . GLY A 1 277 ? 2.797 -15.146 -29.172 1.00 16.41 277 GLY A O 1
ATOM 2167 N N . TYR A 1 278 ? 3.318 -12.934 -29.357 1.00 19.11 278 TYR A N 1
ATOM 2168 C CA . TYR A 1 278 ? 4.745 -13.081 -29.123 1.00 17.25 278 TYR A CA 1
ATOM 2169 C C . TYR A 1 278 ? 5.263 -12.259 -27.941 1.00 15.48 278 TYR A C 1
ATOM 2170 O O . TYR A 1 278 ? 5.174 -11.036 -27.964 1.00 17.08 278 TYR A O 1
ATOM 2179 N N . MET A 1 279 ? 5.818 -12.953 -26.940 1.00 15.18 279 MET A N 1
ATOM 2180 C CA . MET A 1 279 ? 6.570 -12.297 -25.882 1.00 16.70 279 MET A CA 1
ATOM 2181 C C . MET A 1 279 ? 8.043 -12.571 -26.169 1.00 16.43 279 MET A C 1
ATOM 2182 O O . MET A 1 279 ? 8.548 -13.645 -25.884 1.00 15.75 279 MET A O 1
ATOM 2187 N N . LEU A 1 280 ? 8.687 -11.598 -26.801 1.00 14.92 280 LEU A N 1
ATOM 2188 C CA . LEU A 1 280 ? 10.027 -11.819 -27.266 1.00 14.97 280 LEU A C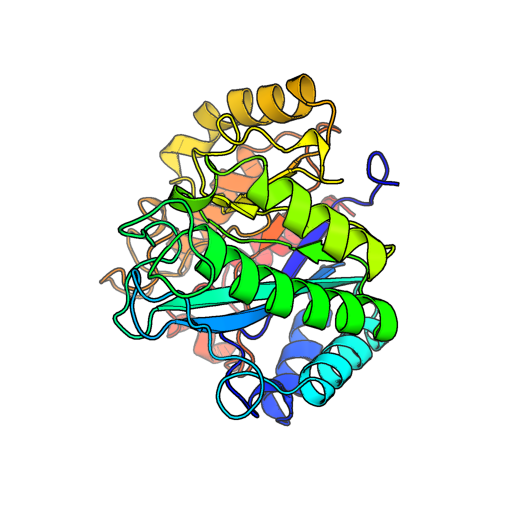A 1
ATOM 2189 C C . LEU A 1 280 ? 11.025 -11.890 -26.127 1.00 15.95 280 LEU A C 1
ATOM 2190 O O . LEU A 1 280 ? 10.846 -11.339 -25.042 1.00 17.12 280 LEU A O 1
ATOM 2195 N N . TRP A 1 281 ? 12.068 -12.649 -26.407 1.00 17.07 281 TRP A N 1
ATOM 2196 C CA . TRP A 1 281 ? 13.164 -12.847 -25.471 1.00 16.34 281 TRP A CA 1
ATOM 2197 C C . TRP A 1 281 ? 14.412 -12.299 -26.151 1.00 16.65 281 TRP A C 1
ATOM 2198 O O . TRP A 1 281 ? 14.746 -12.799 -27.222 1.00 16.22 281 TRP A O 1
ATOM 2209 N N . GLU A 1 282 ? 15.075 -11.283 -25.614 1.00 16.71 282 GLU A N 1
ATOM 2210 C CA . GLU A 1 282 ? 14.772 -10.528 -24.400 1.00 18.65 282 GLU A CA 1
ATOM 2211 C C . GLU A 1 282 ? 15.439 -9.120 -24.542 1.00 15.50 282 GLU A C 1
ATOM 2212 O O . GLU A 1 282 ? 16.120 -8.801 -25.542 1.00 17.62 282 GLU A O 1
ATOM 2218 N N . TRP A 1 283 ? 15.267 -8.312 -23.519 1.00 17.30 283 TRP A N 1
ATOM 2219 C CA . TRP A 1 283 ? 15.771 -6.946 -23.484 1.00 16.98 283 TRP A CA 1
ATOM 2220 C C . TRP A 1 283 ? 16.469 -6.739 -22.142 1.00 17.39 283 TRP A C 1
ATOM 2221 O O . TRP A 1 283 ? 15.932 -7.049 -21.099 1.00 17.10 283 TRP A O 1
ATOM 2232 N N . PRO A 1 284 ? 17.701 -6.208 -22.177 1.00 17.28 284 PRO A N 1
ATOM 2233 C CA . PRO A 1 284 ? 18.492 -6.083 -20.982 1.00 16.85 284 PRO A CA 1
ATOM 2234 C C . PRO A 1 284 ? 18.139 -4.843 -20.185 1.00 19.01 284 PRO A C 1
ATOM 2235 O O . PRO A 1 284 ? 17.684 -3.864 -20.764 1.00 19.00 284 PRO A O 1
ATOM 2239 N N . TRP A 1 285 ? 18.354 -4.862 -18.861 1.00 19.06 285 TRP A N 1
ATOM 2240 C CA . TRP A 1 285 ? 18.156 -3.642 -18.060 1.00 21.29 285 TRP A CA 1
ATOM 2241 C C . TRP A 1 285 ? 19.229 -2.606 -18.386 1.00 20.88 285 TRP A C 1
ATOM 2242 O O . TRP A 1 285 ? 18.989 -1.413 -18.251 1.00 26.30 285 TRP A O 1
ATOM 2253 N N . LYS A 1 286 ? 20.423 -3.060 -18.800 1.00 19.80 286 LYS A N 1
ATOM 2254 C CA . LYS A 1 286 ? 21.459 -2.140 -19.273 1.00 23.46 286 LYS A CA 1
ATOM 2255 C C . LYS A 1 286 ? 21.592 -2.295 -20.776 1.00 23.17 286 LYS A C 1
ATOM 2256 O O . LYS A 1 286 ? 22.148 -3.289 -21.268 1.00 25.59 286 LYS A O 1
ATOM 2262 N N . LEU A 1 287 ? 21.058 -1.325 -21.507 1.00 20.28 287 LEU A N 1
ATOM 2263 C CA . LEU A 1 287 ? 20.969 -1.404 -22.945 1.00 20.30 287 LEU A CA 1
ATOM 2264 C C . LEU A 1 287 ? 22.161 -0.750 -23.581 1.00 19.52 287 LEU A C 1
ATOM 2265 O O . LEU A 1 287 ? 22.571 0.345 -23.209 1.00 23.64 287 LEU A O 1
ATOM 2270 N N . TYR A 1 288 ? 22.717 -1.451 -24.545 1.00 20.64 288 TYR A N 1
ATOM 2271 C CA . TYR A 1 288 ? 23.845 -0.921 -25.332 1.00 21.10 288 TYR A CA 1
ATOM 2272 C C . TYR A 1 288 ? 23.342 0.177 -26.296 1.00 21.00 288 TYR A C 1
ATOM 2273 O O . TYR A 1 288 ? 22.133 0.181 -26.690 1.00 22.08 288 TYR A O 1
ATOM 2282 N N . PRO A 1 289 ? 24.217 1.131 -26.665 1.00 25.18 289 PRO A N 1
ATOM 2283 C CA . PRO A 1 289 ? 23.864 2.128 -27.675 1.00 23.16 289 PRO A CA 1
ATOM 2284 C C . PRO A 1 289 ? 23.673 1.427 -29.027 1.00 22.31 289 PRO A C 1
ATOM 2285 O O . PRO A 1 289 ? 24.292 0.405 -29.302 1.00 24.37 289 PRO A O 1
ATOM 2289 N N . ARG A 1 290 ? 22.813 1.986 -29.864 1.00 23.49 290 ARG A N 1
ATOM 2290 C CA . ARG A 1 290 ? 22.478 1.372 -31.145 1.00 27.17 290 ARG A CA 1
ATOM 2291 C C . ARG A 1 290 ? 23.696 1.004 -31.979 1.00 27.36 290 ARG A C 1
ATOM 2292 O O . ARG A 1 290 ? 23.722 -0.064 -32.576 1.00 28.16 290 ARG A O 1
ATOM 2300 N N . GLU A 1 291 ? 24.693 1.894 -32.017 1.00 27.86 291 GLU A N 1
ATOM 2301 C CA . GLU A 1 291 ? 25.881 1.646 -32.828 1.00 30.80 291 GLU A CA 1
ATOM 2302 C C . GLU A 1 291 ? 26.684 0.420 -32.367 1.00 30.81 291 GLU A C 1
ATOM 2303 O O . GLU A 1 291 ? 27.460 -0.150 -33.157 1.00 38.19 291 GLU A O 1
ATOM 2309 N N . ALA A 1 292 ? 26.496 0.008 -31.110 1.00 29.35 292 ALA A N 1
ATOM 2310 C CA . ALA A 1 292 ? 27.241 -1.129 -30.561 1.00 29.42 292 ALA A CA 1
ATOM 2311 C C . ALA A 1 292 ? 26.551 -2.462 -30.848 1.00 27.45 292 ALA A C 1
ATOM 2312 O O . ALA A 1 292 ? 27.033 -3.522 -30.428 1.00 31.64 292 ALA A O 1
ATOM 2314 N N . ALA A 1 293 ? 25.419 -2.414 -31.558 1.00 25.82 293 ALA A N 1
ATOM 2315 C CA . ALA A 1 293 ? 24.607 -3.625 -31.848 1.00 27.82 293 ALA A CA 1
ATOM 2316 C C . ALA A 1 293 ? 25.399 -4.675 -32.626 1.00 29.07 293 ALA A C 1
ATOM 2317 O O . ALA A 1 293 ? 25.217 -5.889 -32.446 1.00 28.91 293 ALA A O 1
ATOM 2319 N N . SER A 1 294 ? 26.310 -4.200 -33.483 1.00 22.52 294 SER A N 1
ATOM 2320 C CA . SER A 1 294 ? 27.172 -5.078 -34.332 1.00 38.26 294 SER A CA 1
ATOM 2321 C C . SER A 1 294 ? 28.165 -5.942 -33.513 1.00 37.17 294 SER A C 1
ATOM 2322 O O . SER A 1 294 ? 28.675 -6.960 -34.018 1.00 46.69 294 SER A O 1
ATOM 2325 N N . GLU A 1 295 ? 28.477 -5.519 -32.283 1.00 30.32 295 GLU A N 1
ATOM 2326 C CA . GLU A 1 295 ? 29.374 -6.283 -31.397 1.00 30.10 295 GLU A CA 1
ATOM 2327 C C . GLU A 1 295 ? 28.584 -7.107 -30.408 1.00 37.68 295 GLU A C 1
ATOM 2328 O O . GLU A 1 295 ? 29.176 -7.792 -29.583 1.00 43.40 295 GLU A O 1
ATOM 2334 N N . ASP A 1 296 ? 27.255 -7.035 -30.492 1.00 30.63 296 ASP A N 1
ATOM 2335 C CA . ASP A 1 296 ? 26.406 -7.744 -29.528 1.00 27.69 296 ASP A CA 1
ATOM 2336 C C . ASP A 1 296 ? 25.907 -9.109 -30.032 1.00 21.86 296 ASP A C 1
ATOM 2337 O O . ASP A 1 296 ? 25.243 -9.200 -31.077 1.00 27.95 296 ASP A O 1
ATOM 2342 N N . GLY A 1 297 ? 26.187 -10.158 -29.251 1.00 24.89 297 GLY A N 1
ATOM 2343 C CA . GLY A 1 297 ? 25.863 -11.525 -29.609 1.00 27.87 297 GLY A CA 1
ATOM 2344 C C . GLY A 1 297 ? 24.639 -12.047 -28.831 1.00 23.51 297 GLY A C 1
ATOM 2345 O O . GLY A 1 297 ? 24.345 -13.263 -28.844 1.00 34.11 297 GLY A O 1
ATOM 2346 N N . SER A 1 298 ? 23.892 -11.132 -28.172 1.00 25.54 298 SER A N 1
ATOM 2347 C CA . SER A 1 298 ? 22.794 -11.486 -27.249 1.00 21.30 298 SER A CA 1
ATOM 2348 C C . SER A 1 298 ? 21.480 -11.683 -27.985 1.00 21.70 298 SER A C 1
ATOM 2349 O O . SER A 1 298 ? 21.432 -11.577 -29.207 1.00 21.96 298 SER A O 1
ATOM 2352 N N . TYR A 1 299 ? 20.429 -11.987 -27.207 1.00 19.44 299 TYR A N 1
ATOM 2353 C CA . TYR A 1 299 ? 19.083 -12.110 -27.758 1.00 20.44 299 TYR A CA 1
ATOM 2354 C C . TYR A 1 299 ? 18.458 -10.782 -28.126 1.00 17.07 299 TYR A C 1
ATOM 2355 O O . TYR A 1 299 ? 17.449 -10.747 -28.861 1.00 22.07 299 TYR A O 1
ATOM 2364 N N . CYS A 1 300 ? 19.003 -9.692 -27.627 1.00 19.70 300 CYS A N 1
ATOM 2365 C CA . CYS A 1 300 ? 18.403 -8.362 -27.883 1.00 19.50 300 CYS A CA 1
ATOM 2366 C C . CYS A 1 300 ? 18.373 -8.044 -29.373 1.00 18.73 300 CYS A C 1
ATOM 2367 O O . CYS A 1 300 ? 19.373 -8.285 -30.076 1.00 20.97 300 CYS A O 1
ATOM 2370 N N . ILE A 1 301 ? 17.230 -7.568 -29.888 1.00 22.16 301 ILE A N 1
ATOM 2371 C CA . ILE A 1 301 ? 17.100 -7.185 -31.294 1.00 19.59 301 ILE A CA 1
ATOM 2372 C C . ILE A 1 301 ? 17.461 -5.708 -31.600 1.00 19.71 301 ILE A C 1
ATOM 2373 O O . ILE A 1 301 ? 17.535 -5.307 -32.768 1.00 21.46 301 ILE A O 1
ATOM 2378 N N . TYR A 1 302 ? 17.621 -4.904 -30.550 1.00 19.23 302 TYR A N 1
ATOM 2379 C CA . TYR A 1 302 ? 17.860 -3.458 -30.667 1.00 20.14 302 TYR A CA 1
ATOM 2380 C C . TYR A 1 302 ? 19.064 -3.154 -31.524 1.00 22.13 302 TYR A C 1
ATOM 2381 O O . TYR A 1 302 ? 20.156 -3.665 -31.254 1.00 22.26 302 TYR A O 1
ATOM 2390 N N . GLY A 1 303 ? 18.835 -2.350 -32.554 1.00 26.49 303 GLY A N 1
ATOM 2391 C CA . GLY A 1 303 ? 19.890 -1.914 -33.445 1.00 19.06 303 GLY A CA 1
ATOM 2392 C C . GLY A 1 303 ? 20.380 -2.952 -34.456 1.00 26.95 303 GLY A C 1
ATOM 2393 O O . GLY A 1 303 ? 21.365 -2.721 -35.155 1.00 25.71 303 GLY A O 1
ATOM 2394 N N . LYS A 1 304 ? 19.649 -4.068 -34.557 1.00 23.26 304 LYS A N 1
ATOM 2395 C CA . LYS A 1 304 ? 19.943 -5.160 -35.480 1.00 22.64 304 LYS A CA 1
ATOM 2396 C C . LYS A 1 304 ? 18.861 -5.292 -36.544 1.00 24.09 304 LYS A C 1
ATOM 2397 O O . LYS A 1 304 ? 17.769 -4.735 -36.385 1.00 22.67 304 LYS A O 1
ATOM 2403 N N . PRO A 1 305 ? 19.148 -6.038 -37.626 1.00 25.45 305 PRO A N 1
ATOM 2404 C CA . PRO A 1 305 ? 18.118 -6.181 -38.654 1.00 24.46 305 PRO A CA 1
ATOM 2405 C C . PRO A 1 305 ? 16.834 -6.831 -38.128 1.00 26.80 305 PRO A C 1
ATOM 2406 O O . PRO A 1 305 ? 15.748 -6.483 -38.592 1.00 28.19 305 PRO A O 1
ATOM 2410 N N . ALA A 1 306 ? 16.929 -7.704 -37.128 1.00 25.32 306 ALA A N 1
ATOM 2411 C CA . ALA A 1 306 ? 15.690 -8.273 -36.552 1.00 23.64 306 ALA A CA 1
ATOM 2412 C C . ALA A 1 306 ? 14.758 -7.222 -35.989 1.00 22.70 306 ALA A C 1
ATOM 2413 O O . ALA A 1 306 ? 13.503 -7.433 -35.964 1.00 25.53 306 ALA A O 1
ATOM 2415 N N . GLU A 1 307 ? 15.303 -6.100 -35.526 1.00 22.57 307 GLU A N 1
ATOM 2416 C CA . GLU A 1 307 ? 14.429 -5.009 -35.029 1.00 24.77 307 GLU A CA 1
ATOM 2417 C C . GLU A 1 307 ? 13.462 -4.576 -36.125 1.00 21.98 307 GLU A C 1
ATOM 2418 O O . GLU A 1 307 ? 12.237 -4.385 -35.855 1.00 26.57 307 GLU A O 1
ATOM 2424 N N . ASP A 1 308 ? 13.972 -4.418 -37.348 1.00 23.27 308 ASP A N 1
ATOM 2425 C CA . ASP A 1 308 ? 13.145 -4.054 -38.498 1.00 28.23 308 ASP A CA 1
ATOM 2426 C C . ASP A 1 308 ? 12.223 -5.189 -38.928 1.00 23.70 308 ASP A C 1
ATOM 2427 O O . ASP A 1 308 ? 11.076 -4.920 -39.369 1.00 31.50 308 ASP A O 1
ATOM 2432 N N . VAL A 1 309 ? 12.701 -6.437 -38.869 1.00 25.38 309 VAL A N 1
ATOM 2433 C CA . VAL A 1 309 ? 11.818 -7.587 -39.199 1.00 25.71 309 VAL A CA 1
ATOM 2434 C C . VAL A 1 309 ? 10.617 -7.582 -38.258 1.00 27.48 309 VAL A C 1
ATOM 2435 O O . VAL A 1 309 ? 9.444 -7.697 -38.696 1.00 26.78 309 VAL A O 1
ATOM 2439 N N . VAL A 1 310 ? 10.914 -7.442 -36.972 1.00 22.22 310 VAL A N 1
ATOM 2440 C CA . VAL A 1 310 ? 9.865 -7.341 -35.965 1.00 23.06 310 VAL A CA 1
ATOM 2441 C C . VAL A 1 310 ? 8.946 -6.133 -36.176 1.00 22.09 310 VAL A C 1
ATOM 2442 O O . VAL A 1 310 ? 7.687 -6.243 -36.044 1.00 26.67 310 VAL A O 1
ATOM 2446 N N . ALA A 1 311 ? 9.536 -4.993 -36.504 1.00 26.10 311 ALA A N 1
ATOM 2447 C CA . ALA A 1 311 ? 8.770 -3.792 -36.798 1.00 30.51 311 ALA A CA 1
ATOM 2448 C C . ALA A 1 311 ? 7.799 -4.033 -37.950 1.00 32.96 311 ALA A C 1
ATOM 2449 O O . ALA A 1 311 ? 6.597 -3.731 -37.828 1.00 32.42 311 ALA A O 1
ATOM 2451 N N . ARG A 1 312 ? 8.298 -4.593 -39.049 1.00 35.55 312 ARG A N 1
ATOM 2452 C CA . ARG A 1 312 ? 7.460 -4.858 -40.219 1.00 39.16 312 ARG A CA 1
ATOM 2453 C C . ARG A 1 312 ? 6.292 -5.792 -39.856 1.00 52.00 312 ARG A C 1
ATOM 2454 O O . ARG A 1 312 ? 5.129 -5.549 -40.286 1.00 50.04 312 ARG A O 1
ATOM 2456 N N . ALA A 1 313 ? 6.586 -6.843 -39.051 1.00 25.23 313 ALA A N 1
ATOM 2457 C CA . ALA A 1 313 ? 5.521 -7.769 -38.648 1.00 33.85 313 ALA A CA 1
ATOM 2458 C C . ALA A 1 313 ? 4.532 -7.122 -37.649 1.00 28.70 313 ALA A C 1
ATOM 2459 O O . ALA A 1 313 ? 3.294 -7.172 -37.854 1.00 39.20 313 ALA A O 1
ATOM 2461 N N . PHE A 1 314 ? 5.057 -6.462 -36.613 1.00 29.51 314 PHE A N 1
ATOM 2462 C CA . PHE A 1 314 ? 4.207 -5.935 -35.518 1.00 22.06 314 PHE A CA 1
ATOM 2463 C C . PHE A 1 314 ? 3.380 -4.704 -35.878 1.00 30.60 314 PHE A C 1
ATOM 2464 O O . PHE A 1 314 ? 2.242 -4.563 -35.385 1.00 31.57 314 PHE A O 1
ATOM 2472 N N . SER A 1 315 ? 3.902 -3.840 -36.729 1.00 30.22 315 SER A N 1
ATOM 2473 C CA . SER A 1 315 ? 3.192 -2.601 -37.053 1.00 45.91 315 SER A CA 1
ATOM 2474 C C . SER A 1 315 ? 1.971 -2.938 -37.916 1.00 56.76 315 SER A C 1
ATOM 2475 O O . SER A 1 315 ? 0.867 -2.374 -37.759 1.00 55.41 315 SER A O 1
ATOM 2478 N N . ALA A 1 316 ? 2.200 -3.891 -38.814 1.00 47.64 316 ALA A N 1
ATOM 2479 C CA . ALA A 1 316 ? 1.165 -4.457 -39.676 1.00 39.95 316 ALA A CA 1
ATOM 2480 C C . ALA A 1 316 ? 0.109 -5.313 -38.897 1.00 35.82 316 ALA A C 1
ATOM 2481 O O . ALA A 1 316 ? -1.112 -5.312 -39.240 1.00 76.87 316 ALA A O 1
ATOM 2483 N N . ILE A 1 317 ? 0.559 -6.031 -37.871 1.00 42.94 317 ILE A N 1
ATOM 2484 C CA . ILE A 1 317 ? -0.370 -6.790 -36.973 1.00 28.17 317 ILE A CA 1
ATOM 2485 C C . ILE A 1 317 ? -1.386 -5.811 -36.337 1.00 35.06 317 ILE A C 1
ATOM 2486 O O . ILE A 1 317 ? -2.623 -6.078 -36.317 1.00 65.46 317 ILE A O 1
ATOM 2488 N N . ALA A 1 318 ? -0.859 -4.685 -35.844 1.00 49.88 318 ALA A N 1
ATOM 2489 C CA . ALA A 1 318 ? -1.661 -3.522 -35.414 1.00 45.94 318 ALA A CA 1
ATOM 2490 C C . ALA A 1 318 ? -0.705 -2.424 -35.028 1.00 65.89 318 ALA A C 1
ATOM 2491 O O . ALA A 1 318 ? 0.168 -2.653 -34.197 1.00 46.53 318 ALA A O 1
#

Solvent-accessible surface area: 12440 Å² total; per-residue (Å²): 118,18,74,126,19,46,70,0,33,0,1,0,0,0,42,63,1,105,85,34,16,0,52,37,122,81,0,73,58,2,0,118,19,0,24,152,18,39,14,32,2,0,0,0,0,0,5,0,46,0,94,100,29,25,43,25,52,23,33,68,9,79,116,34,0,0,23,55,113,17,0,34,42,0,0,122,12,0,54,88,67,65,7,93,0,0,0,1,0,0,0,36,8,129,75,63,40,89,24,1,103,0,160,16,88,116,72,116,13,98,142,93,106,0,13,60,12,0,9,35,32,0,14,71,0,0,6,68,1,0,76,12,0,103,189,30,42,6,56,0,0,0,0,0,0,13,0,33,24,0,6,99,30,64,72,19,0,76,121,2,4,57,97,0,87,110,57,5,115,25,25,0,0,0,0,0,21,48,31,52,0,69,94,2,177,0,0,93,21,1,32,0,0,0,0,0,0,12,12,36,60,100,34,2,75,123,34,10,50,42,0,66,100,7,2,102,80,68,159,48,18,0,0,0,0,8,0,0,0,2,0,70,51,37,0,0,72,23,0,113,46,180,73,36,110,47,72,64,29,37,82,17,0,13,121,0,1,98,23,0,35,93,25,16,36,154,57,123,20,7,23,0,10,0,0,21,40,0,39,61,132,36,32,82,122,135,24,2,64,124,28,13,47,12,2,1,28,26,5,49,0,21,98,22,0,33,74,31,2,69,89,58,84

InterPro domains:
  IPR017853 Glycoside hydrolase superfamily [SSF51445] (3-286)
  IPR055151 Glycoside Hydrolase Family 113 [PF22612] (16-304)

Radius of gyration: 18.44 Å; Cα contacts (8 Å, |Δi|>4): 694; chains: 1; bounding box: 42×43×48 Å